Protein AF-A0A7H9DJV7-F1 (afdb_monomer)

Nearest PDB structures (foldseek):
  3leo-assembly1_A  TM=2.953E-01  e=8.464E+00  Homo sapiens
  4jrz-assembly1_A  TM=2.565E-01  e=9.387E+00  Homo sapiens

Sequence (180 aa):
MSENYTYQTHNNNDIEAPRQTEQSSIHHKPSKPFKRTAEKVLTWIGIVLHAIWMAIIVGFGSMMPKLLQENEEIRQTIIEQGQDPDQLATQSANIGGTFGTMVIPLILALVAVFLLRKRILSGVLLLLASLTGLFLSGSFIAAVLWLIAAIMLFVRKPKNLDQQYMVNQGINDGWNDTIK

Secondary structure (DSSP, 8-state):
----PPP-------S--------------------THHHHHHHHHHHHHHHHHHHHHHHHHHHHHHHHHH-HHHHHHHHHTT--HHHHHHHHHTHHHHHHHHHHHHHHHHHHHHGGGSHHHHHHHHHHHHHHHHHTT--HHHHHHHHHHHHHHHHS----THHHHTTTTSSSSSSSS---

Structure (mmCIF, N/CA/C/O backbone):
data_AF-A0A7H9DJV7-F1
#
_entry.id   AF-A0A7H9DJV7-F1
#
loop_
_atom_site.group_PDB
_atom_site.id
_atom_site.type_symbol
_atom_site.label_atom_id
_atom_site.label_alt_id
_atom_site.label_comp_id
_atom_site.label_asym_id
_atom_site.label_entity_id
_atom_site.label_seq_id
_atom_site.pdbx_PDB_ins_code
_atom_site.Cartn_x
_atom_site.Cartn_y
_atom_site.Cartn_z
_atom_site.occupancy
_atom_site.B_iso_or_equiv
_atom_site.auth_seq_id
_atom_site.auth_comp_id
_atom_site.auth_asym_id
_atom_site.auth_atom_id
_atom_site.pdbx_PDB_model_num
ATOM 1 N N . MET A 1 1 ? 54.637 -22.696 -71.855 1.00 36.72 1 MET A N 1
ATOM 2 C CA . MET A 1 1 ? 55.076 -23.717 -70.882 1.00 36.72 1 MET A CA 1
ATOM 3 C C . MET A 1 1 ? 55.891 -22.988 -69.829 1.00 36.72 1 MET A C 1
ATOM 5 O O . MET A 1 1 ? 56.849 -22.324 -70.193 1.00 36.72 1 MET A O 1
ATOM 9 N N . SER A 1 2 ? 55.414 -22.974 -68.586 1.00 34.97 2 SER A N 1
ATOM 10 C CA . SER A 1 2 ? 56.017 -22.277 -67.445 1.00 34.97 2 SER A CA 1
ATOM 11 C C . SER A 1 2 ? 56.837 -23.264 -66.619 1.00 34.97 2 SER A C 1
ATOM 13 O O . SER A 1 2 ? 56.267 -24.247 -66.147 1.00 34.97 2 SER A O 1
ATOM 15 N N . GLU A 1 3 ? 58.123 -22.994 -66.401 1.00 35.53 3 GLU A N 1
ATOM 16 C CA . GLU A 1 3 ? 58.945 -23.769 -65.467 1.00 35.53 3 GLU A CA 1
ATOM 17 C C . GLU A 1 3 ? 59.437 -22.902 -64.302 1.00 35.53 3 GLU A C 1
ATOM 19 O O . GLU A 1 3 ? 60.157 -21.926 -64.483 1.00 35.53 3 GLU A O 1
ATOM 24 N N . ASN A 1 4 ? 58.954 -23.295 -63.119 1.00 27.67 4 ASN A N 1
ATOM 25 C CA . ASN A 1 4 ? 59.609 -23.382 -61.813 1.00 27.67 4 ASN A CA 1
ATOM 26 C C . ASN A 1 4 ? 60.604 -22.296 -61.373 1.00 27.67 4 ASN A C 1
ATOM 28 O O . ASN A 1 4 ? 61.748 -22.248 -61.814 1.00 27.67 4 ASN A O 1
ATOM 32 N N . TYR A 1 5 ? 60.213 -21.574 -60.317 1.00 36.94 5 TYR A N 1
ATOM 33 C CA . TYR A 1 5 ? 61.149 -20.952 -59.384 1.00 36.94 5 TYR A CA 1
ATOM 34 C C . TYR A 1 5 ? 61.286 -21.813 -58.125 1.00 36.94 5 TYR A C 1
ATOM 36 O O . TYR A 1 5 ? 60.308 -22.114 -57.441 1.00 36.94 5 TYR A O 1
ATOM 44 N N . THR A 1 6 ? 62.526 -22.199 -57.844 1.00 31.47 6 THR A N 1
ATOM 45 C CA . THR A 1 6 ? 62.976 -22.956 -56.673 1.00 31.47 6 THR A CA 1
ATOM 46 C C . THR A 1 6 ? 63.235 -22.005 -55.499 1.00 31.47 6 THR A C 1
ATOM 48 O O . THR A 1 6 ? 63.799 -20.927 -55.677 1.00 31.47 6 THR A O 1
ATOM 51 N N . TYR A 1 7 ? 62.846 -22.409 -54.291 1.00 35.81 7 TYR A N 1
ATOM 52 C CA . TYR A 1 7 ? 63.061 -21.670 -53.045 1.00 35.81 7 TYR A CA 1
ATOM 53 C C . TYR A 1 7 ? 64.542 -21.656 -52.627 1.00 35.81 7 TYR A C 1
ATOM 55 O O . TYR A 1 7 ? 65.212 -22.686 -52.697 1.00 35.81 7 TYR A O 1
ATOM 63 N N . GLN A 1 8 ? 65.023 -20.529 -52.090 1.00 32.38 8 GLN A N 1
ATOM 64 C CA . GLN A 1 8 ? 66.216 -20.489 -51.238 1.00 32.38 8 GLN A CA 1
ATOM 65 C C . GLN A 1 8 ? 65.866 -19.887 -49.875 1.00 32.38 8 GLN A C 1
ATOM 67 O O . GLN A 1 8 ? 65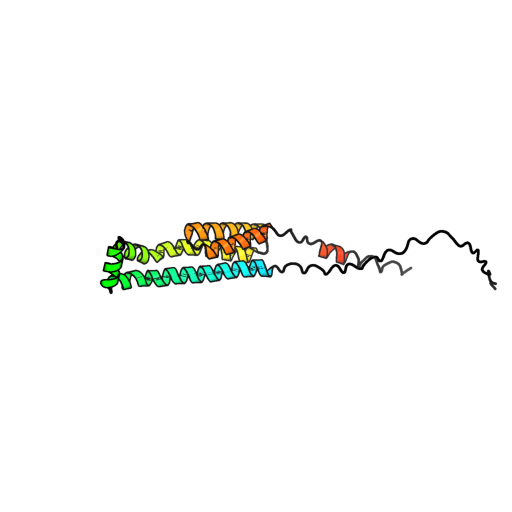.438 -18.742 -49.755 1.00 32.38 8 GLN A O 1
ATOM 72 N N . THR A 1 9 ? 66.037 -20.711 -48.848 1.00 37.00 9 THR A N 1
ATOM 73 C CA . THR A 1 9 ? 65.906 -20.399 -47.427 1.00 37.00 9 THR A CA 1
ATOM 74 C C . THR A 1 9 ? 67.160 -19.682 -46.932 1.00 37.00 9 THR A C 1
ATOM 76 O O . THR A 1 9 ? 68.256 -20.230 -47.058 1.00 37.00 9 THR A O 1
ATOM 79 N N . HIS A 1 10 ? 67.011 -18.512 -46.308 1.00 35.16 10 HIS A N 1
ATOM 80 C CA . HIS A 1 10 ? 68.057 -17.934 -45.463 1.00 35.16 10 HIS A CA 1
ATOM 81 C C . HIS A 1 10 ? 67.607 -18.022 -44.003 1.00 35.16 10 HIS A C 1
ATOM 83 O O . HIS A 1 10 ? 66.638 -17.388 -43.592 1.00 35.16 10 HIS A O 1
ATOM 89 N N . ASN A 1 11 ? 68.282 -18.904 -43.270 1.00 37.22 11 ASN A N 1
ATOM 90 C CA . ASN A 1 11 ? 68.111 -19.185 -41.853 1.00 37.22 11 ASN A CA 1
ATOM 91 C C . ASN A 1 11 ? 69.071 -18.287 -41.065 1.00 37.22 11 ASN A C 1
ATOM 93 O O . ASN A 1 11 ? 70.277 -18.431 -41.234 1.00 37.22 11 ASN A O 1
ATOM 97 N N . ASN A 1 12 ? 68.536 -17.410 -40.216 1.00 36.12 12 ASN A N 1
ATOM 98 C CA . ASN A 1 12 ? 69.266 -16.777 -39.120 1.00 36.12 12 ASN A CA 1
ATOM 99 C C . ASN A 1 12 ? 68.361 -16.803 -37.878 1.00 36.12 12 ASN A C 1
ATOM 101 O O . ASN A 1 12 ? 67.523 -15.925 -37.682 1.00 36.12 12 ASN A O 1
ATOM 105 N N . ASN A 1 13 ? 68.535 -17.843 -37.065 1.00 42.41 13 ASN A N 1
ATOM 106 C CA . ASN A 1 13 ? 68.315 -17.789 -35.619 1.00 42.41 13 ASN A CA 1
ATOM 107 C C . ASN A 1 13 ? 69.408 -16.836 -35.058 1.00 42.41 13 ASN A C 1
ATOM 109 O O . ASN A 1 13 ? 70.514 -16.835 -35.588 1.00 42.41 13 ASN A O 1
ATOM 113 N N . ASP A 1 14 ? 69.233 -15.924 -34.106 1.00 47.16 14 ASP A N 1
ATOM 114 C CA . ASP A 1 14 ? 68.466 -15.934 -32.868 1.00 47.16 14 ASP A CA 1
ATOM 115 C C . ASP A 1 14 ? 68.278 -14.479 -32.394 1.00 47.16 14 ASP A C 1
ATOM 117 O O . ASP A 1 14 ? 69.282 -13.809 -32.174 1.00 47.16 14 ASP A O 1
ATOM 121 N N . ILE A 1 15 ? 67.044 -14.003 -32.167 1.00 43.34 15 ILE A N 1
ATOM 122 C CA . ILE A 1 15 ? 66.721 -13.029 -31.101 1.00 43.34 15 ILE A CA 1
ATOM 123 C C . ILE A 1 15 ? 65.293 -13.336 -30.621 1.00 43.34 15 ILE A C 1
ATOM 125 O O . ILE A 1 15 ? 64.313 -13.033 -31.293 1.00 43.34 15 ILE A O 1
ATOM 129 N N . GLU A 1 16 ? 65.230 -14.019 -29.478 1.00 44.56 16 GLU A N 1
ATOM 130 C CA . GLU A 1 16 ? 64.156 -14.070 -28.476 1.00 44.56 16 GLU A CA 1
ATOM 131 C C . GLU A 1 16 ? 62.717 -13.791 -28.945 1.00 44.56 16 GLU A C 1
ATOM 133 O O . GLU A 1 16 ? 62.268 -12.655 -29.085 1.00 44.56 16 GLU A O 1
ATOM 138 N N . ALA A 1 17 ? 61.935 -14.867 -29.051 1.00 45.50 17 ALA A N 1
ATOM 139 C CA . ALA A 1 17 ? 60.484 -14.788 -29.065 1.00 45.50 17 ALA A CA 1
ATOM 140 C C . ALA A 1 17 ? 59.975 -14.101 -27.780 1.00 45.50 17 ALA A C 1
ATOM 142 O O . ALA A 1 17 ? 60.181 -14.646 -26.688 1.00 45.50 17 ALA A O 1
ATOM 143 N N . PRO A 1 18 ? 59.223 -12.984 -27.848 1.00 44.81 18 PRO A N 1
ATOM 144 C CA . PRO A 1 18 ? 58.326 -12.668 -26.758 1.00 44.81 18 PRO A CA 1
ATOM 145 C C . PRO A 1 18 ? 57.266 -13.768 -26.743 1.00 44.81 18 PRO A C 1
ATOM 147 O O . PRO A 1 18 ? 56.482 -13.923 -27.684 1.00 44.81 18 PRO A O 1
ATOM 150 N N . ARG A 1 19 ? 57.305 -14.580 -25.678 1.00 42.88 19 ARG A N 1
ATOM 151 C CA . ARG A 1 19 ? 56.272 -15.556 -25.333 1.00 42.88 19 ARG A CA 1
ATOM 152 C C . ARG A 1 19 ? 54.919 -14.927 -25.616 1.00 42.88 19 ARG A C 1
ATOM 154 O O . ARG A 1 19 ? 54.628 -13.849 -25.101 1.00 42.88 19 ARG A O 1
ATOM 161 N N . GLN A 1 20 ? 54.113 -15.621 -26.412 1.00 42.03 20 GLN A N 1
ATOM 162 C CA . GLN A 1 20 ? 52.684 -15.383 -26.477 1.00 42.03 20 GLN A CA 1
ATOM 163 C C . GLN A 1 20 ? 52.182 -15.458 -25.036 1.00 42.03 20 GLN A C 1
ATOM 165 O O . GLN A 1 20 ? 52.048 -16.542 -24.471 1.00 42.03 20 GLN A O 1
ATOM 170 N N . THR A 1 21 ? 51.998 -14.305 -24.399 1.00 42.84 21 THR A N 1
ATOM 171 C CA . THR A 1 21 ? 51.230 -14.189 -23.172 1.00 42.84 21 THR A CA 1
ATOM 172 C C . THR A 1 21 ? 49.808 -14.509 -23.569 1.00 42.84 21 THR A C 1
ATOM 174 O O . THR A 1 21 ? 49.052 -13.640 -23.987 1.00 42.84 21 THR A O 1
ATOM 177 N N . GLU A 1 22 ? 49.529 -15.812 -23.569 1.00 46.62 22 GLU A N 1
ATOM 178 C CA . GLU A 1 22 ? 48.305 -16.449 -23.118 1.00 46.62 22 GLU A CA 1
ATOM 179 C C . GLU A 1 22 ? 47.201 -15.418 -22.901 1.00 46.62 22 GLU A C 1
ATOM 181 O O . GLU A 1 22 ? 46.951 -14.940 -21.792 1.00 46.62 22 GLU A O 1
ATOM 186 N N . GLN A 1 23 ? 46.593 -14.999 -24.012 1.00 41.94 23 GLN A N 1
ATOM 187 C CA . GLN A 1 23 ? 45.436 -14.133 -23.990 1.00 41.94 23 GLN A CA 1
ATOM 188 C C . GLN A 1 23 ? 44.309 -15.017 -23.480 1.00 41.94 23 GLN A C 1
ATOM 190 O O . GLN A 1 23 ? 43.587 -15.643 -24.255 1.00 41.94 23 GLN A O 1
ATOM 195 N N . SER A 1 24 ? 44.244 -15.143 -22.151 1.00 44.72 24 SER A N 1
ATOM 196 C CA . SER A 1 24 ? 43.192 -15.841 -21.441 1.00 44.72 24 SER A CA 1
ATOM 197 C C . SER A 1 24 ? 41.895 -15.328 -22.030 1.00 44.72 24 SER A C 1
ATOM 199 O O . SER A 1 24 ? 41.590 -14.133 -21.942 1.00 44.72 24 SER A O 1
ATOM 201 N N . SER A 1 25 ? 41.184 -16.214 -22.710 1.00 47.75 25 SER A N 1
ATOM 202 C CA . SER A 1 25 ? 39.861 -15.967 -23.231 1.00 47.75 25 SER A CA 1
ATOM 203 C C . SER A 1 25 ? 38.976 -15.699 -22.024 1.00 47.75 25 SER A C 1
ATOM 205 O O . SER A 1 25 ? 38.375 -16.601 -21.444 1.00 47.75 25 SER A O 1
ATOM 207 N N . ILE A 1 26 ? 38.923 -14.436 -21.593 1.00 49.38 26 ILE A N 1
ATOM 208 C CA . ILE A 1 26 ? 37.911 -13.990 -20.654 1.00 49.38 26 ILE A CA 1
ATOM 209 C C . ILE A 1 26 ? 36.621 -14.096 -21.443 1.00 49.38 26 ILE A C 1
ATOM 211 O O . ILE A 1 26 ? 36.231 -13.205 -22.194 1.00 49.38 26 ILE A O 1
ATOM 215 N N . HIS A 1 27 ? 36.006 -15.267 -21.316 1.00 46.91 27 HIS A N 1
ATOM 216 C CA . HIS A 1 27 ? 34.647 -15.544 -21.694 1.00 46.91 27 HIS A CA 1
ATOM 217 C C . HIS A 1 27 ? 33.800 -14.489 -20.987 1.00 46.91 27 HIS A C 1
ATOM 219 O O . HIS A 1 27 ? 33.414 -14.645 -19.826 1.00 46.91 27 HIS A O 1
ATOM 225 N N . HIS A 1 28 ? 33.557 -13.370 -21.669 1.00 53.12 28 HIS A N 1
ATOM 226 C CA . HIS A 1 28 ? 32.560 -12.402 -21.270 1.00 53.12 28 HIS A CA 1
ATOM 227 C C . HIS A 1 28 ? 31.229 -13.132 -21.353 1.00 53.12 28 HIS A C 1
ATOM 229 O O . HIS A 1 28 ? 30.564 -13.149 -22.385 1.00 53.12 28 HIS A O 1
ATOM 235 N N . LYS A 1 29 ? 30.850 -13.772 -20.244 1.00 50.44 29 LYS A N 1
ATOM 236 C CA . LYS A 1 29 ? 29.494 -14.244 -20.036 1.00 50.44 29 LYS A CA 1
ATOM 237 C C . LYS A 1 29 ? 28.628 -13.007 -20.263 1.00 50.44 29 LYS A C 1
ATOM 239 O O . LYS A 1 29 ? 28.789 -12.050 -19.499 1.00 50.44 29 LYS A O 1
ATOM 244 N N . PRO A 1 30 ? 27.777 -12.954 -21.305 1.00 48.41 30 PRO A N 1
ATOM 245 C CA . PRO A 1 30 ? 26.920 -11.801 -21.504 1.00 48.41 30 PRO A CA 1
ATOM 246 C C . PRO A 1 30 ? 26.129 -11.647 -20.212 1.00 48.41 30 PRO A C 1
ATOM 248 O O . PRO A 1 30 ? 25.397 -12.560 -19.812 1.00 48.41 30 PRO A O 1
ATOM 251 N N . SER A 1 31 ? 26.362 -10.547 -19.492 1.00 60.00 31 SER A N 1
ATOM 252 C CA . SER A 1 31 ? 25.646 -10.277 -18.257 1.00 60.00 31 SER A CA 1
ATOM 253 C C . SER A 1 31 ? 24.177 -10.237 -18.643 1.00 60.00 31 SER A C 1
ATOM 255 O O . SER A 1 31 ? 23.727 -9.405 -19.434 1.00 60.00 31 SER A O 1
ATOM 257 N N . LYS A 1 32 ? 23.450 -11.261 -18.187 1.00 52.44 32 LYS A N 1
ATOM 258 C CA . LYS A 1 32 ? 22.052 -11.487 -18.536 1.00 52.44 32 LYS A CA 1
ATOM 259 C C . LYS A 1 32 ? 21.338 -10.168 -18.252 1.00 52.44 32 LYS A C 1
ATOM 261 O O . LYS A 1 32 ? 21.344 -9.750 -17.093 1.00 52.44 32 LYS A O 1
ATOM 266 N N . PRO A 1 33 ? 20.788 -9.467 -19.262 1.00 53.94 33 PRO A N 1
ATOM 267 C CA . PRO A 1 33 ? 20.225 -8.151 -19.029 1.00 53.94 33 PRO A CA 1
ATOM 268 C C . PRO A 1 33 ? 19.143 -8.328 -17.976 1.00 53.94 33 PRO A C 1
ATOM 270 O O . PRO A 1 33 ? 18.219 -9.116 -18.199 1.00 53.94 33 PRO A O 1
ATOM 273 N N . PHE A 1 34 ? 19.296 -7.662 -16.827 1.00 56.12 34 PHE A N 1
ATOM 274 C CA . PHE A 1 34 ? 18.337 -7.754 -15.734 1.00 56.12 34 PHE A CA 1
ATOM 275 C C . PHE A 1 34 ? 16.940 -7.591 -16.330 1.00 56.12 34 PHE A C 1
ATOM 277 O O . PHE A 1 34 ? 16.611 -6.561 -16.931 1.00 56.12 34 PHE A O 1
ATOM 284 N N . LYS A 1 35 ? 16.153 -8.669 -16.266 1.00 57.22 35 LYS A N 1
ATOM 285 C CA . LYS A 1 35 ? 14.834 -8.699 -16.883 1.00 57.22 35 LYS A CA 1
ATOM 286 C C . LYS A 1 35 ? 14.021 -7.561 -16.262 1.00 57.22 35 LYS A C 1
ATOM 288 O O . LYS A 1 35 ? 14.029 -7.360 -15.047 1.00 57.22 35 LYS A O 1
ATOM 293 N N . ARG A 1 36 ? 13.258 -6.848 -17.093 1.00 62.44 36 ARG A N 1
ATOM 294 C CA . ARG A 1 36 ? 12.242 -5.861 -16.663 1.00 62.44 36 ARG A CA 1
ATOM 295 C C . ARG A 1 36 ? 11.115 -6.475 -15.814 1.00 62.44 36 ARG A C 1
ATOM 297 O O . ARG A 1 36 ? 10.152 -5.807 -15.466 1.00 62.44 36 ARG A O 1
ATOM 304 N N . THR A 1 37 ? 11.226 -7.765 -15.511 1.00 66.75 37 THR A N 1
ATOM 305 C CA . THR A 1 37 ? 10.355 -8.519 -14.622 1.00 66.75 37 THR A CA 1
ATOM 306 C C . THR A 1 37 ? 10.457 -8.023 -13.186 1.00 66.75 37 THR A C 1
ATOM 308 O O . THR A 1 37 ? 9.420 -7.912 -12.559 1.00 66.75 37 THR A O 1
ATOM 311 N N . ALA A 1 38 ? 11.645 -7.658 -12.686 1.00 70.88 38 ALA A N 1
ATOM 312 C CA . ALA A 1 38 ? 11.792 -7.225 -11.292 1.00 70.88 38 ALA A CA 1
ATOM 313 C C . ALA A 1 38 ? 10.969 -5.961 -10.975 1.00 70.88 38 ALA A C 1
ATOM 315 O O . ALA A 1 38 ? 10.231 -5.957 -10.002 1.00 70.88 38 ALA A O 1
ATOM 316 N N . GLU A 1 39 ? 11.011 -4.944 -11.844 1.00 75.88 39 GLU A N 1
ATOM 317 C CA . GLU A 1 39 ? 10.196 -3.720 -11.712 1.00 75.88 39 GLU A CA 1
ATOM 318 C C . GLU A 1 39 ? 8.700 -4.041 -11.696 1.00 75.88 39 GLU A C 1
ATOM 320 O O . GLU A 1 39 ? 7.982 -3.642 -10.787 1.00 75.88 39 GLU A O 1
ATOM 325 N N . LYS A 1 40 ? 8.242 -4.820 -12.685 1.00 80.00 40 LYS A N 1
ATOM 326 C CA . LYS A 1 40 ? 6.836 -5.222 -12.793 1.00 80.00 40 LYS A CA 1
ATOM 327 C C . LYS A 1 40 ? 6.380 -6.000 -11.567 1.00 80.00 40 LYS A C 1
ATOM 329 O O . LYS A 1 40 ? 5.325 -5.703 -11.024 1.00 80.00 40 LYS A O 1
ATOM 334 N N . VAL A 1 41 ? 7.165 -6.990 -11.153 1.00 85.50 41 VAL A N 1
ATOM 335 C CA . VAL A 1 41 ? 6.857 -7.850 -10.009 1.00 85.50 41 VAL A CA 1
ATOM 336 C C . VAL A 1 41 ? 6.819 -7.025 -8.728 1.00 85.50 41 VAL A C 1
ATOM 338 O O . VAL A 1 41 ? 5.872 -7.170 -7.971 1.00 85.50 41 VAL A O 1
ATOM 341 N N . LEU A 1 42 ? 7.765 -6.108 -8.517 1.00 86.81 42 LEU A N 1
ATOM 342 C CA . LEU A 1 42 ? 7.795 -5.267 -7.321 1.00 86.81 42 LEU A CA 1
ATOM 343 C C . LEU A 1 42 ? 6.575 -4.340 -7.237 1.00 86.81 42 LEU A C 1
ATOM 345 O O . LEU A 1 42 ? 5.954 -4.232 -6.182 1.00 86.81 42 LEU A O 1
ATOM 349 N N . THR A 1 43 ? 6.180 -3.724 -8.356 1.00 87.31 43 THR A N 1
ATOM 350 C CA . THR A 1 43 ? 4.962 -2.907 -8.405 1.00 87.31 43 THR A CA 1
ATOM 351 C C . THR A 1 43 ? 3.706 -3.743 -8.167 1.00 87.31 43 THR A C 1
ATOM 353 O O . THR A 1 43 ? 2.859 -3.337 -7.373 1.00 87.31 43 THR A O 1
ATOM 356 N N . TRP A 1 44 ? 3.597 -4.916 -8.801 1.00 90.44 44 TRP A N 1
ATOM 357 C CA . TRP A 1 44 ? 2.474 -5.837 -8.598 1.00 90.44 44 TRP A CA 1
ATOM 358 C C . TRP A 1 44 ? 2.381 -6.329 -7.152 1.00 90.44 44 TRP A C 1
ATOM 360 O O . TRP A 1 44 ? 1.287 -6.342 -6.596 1.00 90.44 44 TRP A O 1
ATOM 370 N N . ILE A 1 45 ? 3.510 -6.668 -6.522 1.00 90.25 45 ILE A N 1
ATOM 371 C CA . ILE A 1 45 ? 3.561 -7.047 -5.105 1.00 90.25 45 ILE A CA 1
ATOM 372 C C . ILE A 1 45 ? 3.063 -5.892 -4.238 1.00 90.25 45 ILE A C 1
ATOM 374 O O . ILE A 1 45 ? 2.204 -6.111 -3.392 1.00 90.25 45 ILE A O 1
ATOM 378 N N . GLY A 1 46 ? 3.537 -4.663 -4.474 1.00 89.56 46 GLY A N 1
ATOM 379 C CA . GLY A 1 46 ? 3.070 -3.487 -3.735 1.00 89.56 46 GLY A CA 1
ATOM 380 C C . GLY A 1 46 ? 1.560 -3.262 -3.867 1.00 89.56 46 GLY A C 1
ATOM 381 O O . GLY A 1 46 ? 0.899 -3.004 -2.869 1.00 89.56 46 GLY A O 1
ATOM 382 N N . ILE A 1 47 ? 0.995 -3.439 -5.068 1.00 91.19 47 ILE A N 1
ATOM 383 C CA . ILE A 1 47 ? -0.453 -3.326 -5.320 1.00 91.19 47 ILE A CA 1
ATOM 384 C C . ILE A 1 47 ? -1.238 -4.376 -4.533 1.00 91.19 47 ILE A C 1
ATOM 386 O O . ILE A 1 47 ? -2.181 -4.028 -3.827 1.00 91.19 47 ILE A O 1
ATOM 390 N N . VAL A 1 48 ? -0.852 -5.651 -4.637 1.00 92.06 48 VAL A N 1
ATOM 391 C CA . VAL A 1 48 ? -1.536 -6.749 -3.935 1.00 92.06 48 VAL A CA 1
ATOM 392 C C . VAL A 1 48 ? -1.455 -6.548 -2.424 1.00 92.06 48 VAL A C 1
ATOM 394 O O . VAL A 1 48 ? -2.448 -6.698 -1.719 1.00 92.06 48 VAL A O 1
ATOM 397 N N . LEU A 1 49 ? -0.288 -6.153 -1.926 1.00 91.62 49 LEU A N 1
ATOM 398 C CA . LEU A 1 49 ? -0.059 -5.947 -0.504 1.00 91.62 49 LEU A CA 1
ATOM 399 C C . LEU A 1 49 ? -0.842 -4.747 0.041 1.00 91.62 49 LEU A C 1
ATOM 401 O O . LEU A 1 49 ? -1.417 -4.832 1.124 1.00 91.62 49 LEU A O 1
ATOM 405 N N . HIS A 1 50 ? -0.939 -3.664 -0.733 1.00 90.19 50 HIS A N 1
ATOM 406 C CA . HIS A 1 50 ? -1.784 -2.514 -0.406 1.00 90.19 50 HIS A CA 1
ATOM 407 C C . HIS A 1 50 ? -3.271 -2.873 -0.404 1.00 90.19 50 HIS A C 1
ATOM 409 O O . HIS A 1 50 ? -4.011 -2.434 0.472 1.00 90.19 50 HIS A O 1
ATOM 415 N N . ALA A 1 51 ? -3.711 -3.707 -1.348 1.00 91.25 51 ALA A N 1
ATOM 416 C CA . ALA A 1 51 ? -5.089 -4.184 -1.402 1.00 91.25 51 ALA A CA 1
ATOM 417 C C . ALA A 1 51 ? -5.444 -5.048 -0.180 1.00 91.25 51 ALA A C 1
ATOM 419 O O . AL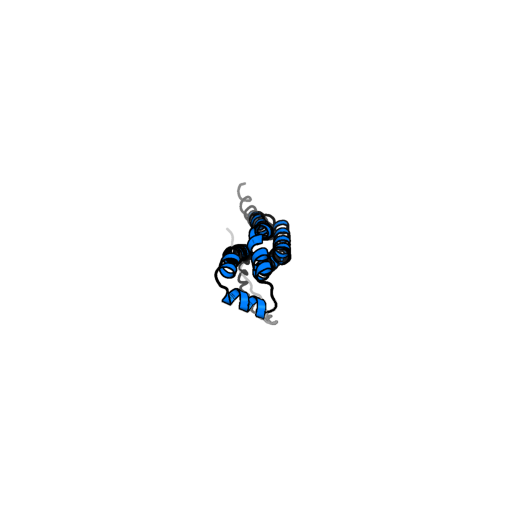A A 1 51 ? -6.514 -4.873 0.400 1.00 91.25 51 ALA A O 1
ATOM 420 N N . ILE A 1 52 ? -4.536 -5.929 0.257 1.00 92.06 52 ILE A N 1
ATOM 421 C CA . ILE A 1 52 ? -4.711 -6.713 1.490 1.00 92.06 52 ILE A CA 1
ATOM 422 C C . ILE A 1 52 ? -4.782 -5.785 2.706 1.00 92.06 52 ILE A C 1
ATOM 424 O O . ILE A 1 52 ? -5.684 -5.923 3.528 1.00 92.06 52 ILE A O 1
ATOM 428 N N . TRP A 1 53 ? -3.875 -4.810 2.804 1.00 88.25 53 TRP A N 1
ATOM 429 C CA . TRP A 1 53 ? -3.887 -3.817 3.880 1.00 88.25 53 TRP A CA 1
ATOM 430 C C . TRP A 1 53 ? -5.218 -3.055 3.950 1.00 88.25 53 TRP A C 1
ATOM 432 O O . TRP A 1 53 ? -5.823 -2.955 5.015 1.00 88.25 53 TRP A O 1
ATOM 442 N N . MET A 1 54 ? -5.719 -2.587 2.805 1.00 88.44 54 MET A N 1
ATOM 443 C CA . MET A 1 54 ? -7.020 -1.924 2.706 1.00 88.44 54 MET A CA 1
ATOM 444 C C . MET A 1 54 ? -8.160 -2.845 3.155 1.00 88.44 54 MET A C 1
ATOM 446 O O . MET A 1 54 ? -9.019 -2.417 3.923 1.00 88.44 54 MET A O 1
ATOM 450 N N . ALA A 1 55 ? -8.166 -4.104 2.709 1.00 89.50 55 ALA A N 1
ATOM 451 C CA . ALA A 1 55 ? -9.190 -5.070 3.093 1.00 89.50 55 ALA A CA 1
ATOM 452 C C . ALA A 1 55 ? -9.209 -5.313 4.611 1.00 89.50 55 ALA A C 1
ATOM 454 O O . ALA A 1 55 ? -10.286 -5.404 5.194 1.00 89.50 55 ALA A O 1
ATOM 455 N N . ILE A 1 56 ? -8.038 -5.353 5.256 1.00 88.88 56 ILE A N 1
ATOM 456 C CA . ILE A 1 56 ? -7.926 -5.480 6.715 1.00 88.88 56 ILE A CA 1
ATOM 457 C C . ILE A 1 56 ? -8.498 -4.247 7.410 1.00 88.88 56 ILE A C 1
ATOM 459 O O . ILE A 1 56 ? -9.319 -4.402 8.306 1.00 88.88 56 ILE A O 1
ATOM 463 N N . ILE A 1 57 ? -8.116 -3.034 6.995 1.00 87.31 57 ILE A N 1
ATOM 464 C CA . ILE A 1 57 ? -8.617 -1.797 7.614 1.00 87.31 57 ILE A CA 1
ATOM 465 C C . ILE A 1 57 ? -10.141 -1.715 7.490 1.00 87.31 57 ILE A C 1
ATOM 467 O O . ILE A 1 57 ? -10.826 -1.500 8.486 1.00 87.31 57 ILE A O 1
ATOM 471 N N . VAL A 1 58 ? -10.674 -1.937 6.285 1.00 87.31 58 VAL A N 1
ATOM 472 C CA . VAL A 1 58 ? -12.116 -1.869 6.015 1.00 87.31 58 VAL A CA 1
ATOM 473 C C . VAL A 1 58 ? -12.872 -2.973 6.752 1.00 87.31 58 VAL A C 1
ATOM 475 O O . VAL A 1 58 ? -13.896 -2.709 7.379 1.00 87.31 58 VAL A O 1
ATOM 478 N N . GLY A 1 59 ? -12.371 -4.209 6.710 1.00 87.56 59 GLY A N 1
ATOM 479 C CA . GLY A 1 59 ? -12.987 -5.344 7.392 1.00 87.56 59 GLY A CA 1
ATOM 480 C C . GLY A 1 59 ? -12.981 -5.170 8.908 1.00 87.56 59 GLY A C 1
ATOM 481 O O . GLY A 1 59 ? -14.029 -5.240 9.543 1.00 87.56 59 GLY A O 1
ATOM 482 N N . PHE A 1 60 ? -11.819 -4.869 9.487 1.00 85.94 60 PHE A N 1
ATOM 483 C CA . PHE A 1 60 ? -11.679 -4.708 10.929 1.00 85.94 60 PHE A CA 1
ATOM 484 C C . PHE A 1 60 ? -12.467 -3.508 11.446 1.00 85.94 60 PHE A C 1
ATOM 486 O O . PHE A 1 60 ? -13.258 -3.645 12.375 1.00 85.94 60 PHE A O 1
ATOM 493 N N . GLY A 1 61 ? -12.324 -2.331 10.838 1.00 85.94 61 GLY A N 1
ATOM 494 C CA . GLY A 1 61 ? -13.016 -1.161 11.364 1.00 85.94 61 GLY A CA 1
ATOM 495 C C . GLY A 1 61 ? -14.499 -1.074 10.991 1.00 85.94 61 GLY A C 1
ATOM 496 O O . GLY A 1 61 ? -15.215 -0.321 11.634 1.00 85.94 61 GLY A O 1
ATOM 497 N N . SER A 1 62 ? -15.014 -1.877 10.051 1.00 85.69 62 SER A N 1
ATOM 498 C CA . SER A 1 62 ? -16.474 -2.059 9.925 1.00 85.69 62 SER A CA 1
ATOM 499 C C . SER A 1 62 ? -17.054 -2.970 11.015 1.00 85.69 62 SER A C 1
ATOM 501 O O . SER A 1 62 ? -18.227 -2.844 11.366 1.00 85.69 62 SER A O 1
ATOM 503 N N . MET A 1 63 ? -16.236 -3.861 11.586 1.00 87.06 63 MET A N 1
ATOM 504 C CA . MET A 1 63 ? -16.616 -4.739 12.695 1.00 87.06 63 MET A CA 1
ATOM 505 C C . MET A 1 63 ? -16.410 -4.082 14.070 1.00 87.06 63 MET A C 1
ATOM 507 O O . MET A 1 63 ? -17.157 -4.377 15.001 1.00 87.06 63 MET A O 1
ATOM 511 N N . MET A 1 64 ? -15.445 -3.167 14.196 1.00 86.94 64 MET A N 1
ATOM 512 C CA . MET A 1 64 ? -15.073 -2.519 15.460 1.00 86.94 64 MET A CA 1
ATOM 513 C C . MET A 1 64 ? -16.239 -1.808 16.181 1.00 86.94 64 MET A C 1
ATOM 515 O O . MET A 1 64 ? -16.390 -2.035 17.379 1.00 86.94 64 MET A O 1
ATOM 519 N N . PRO A 1 65 ? -17.117 -1.025 15.515 1.00 86.94 65 PRO A N 1
ATOM 520 C CA . PRO A 1 65 ? -18.262 -0.400 16.179 1.00 86.94 65 PRO A CA 1
ATOM 521 C C . PRO A 1 65 ? -19.216 -1.430 16.787 1.00 86.94 65 PRO A C 1
ATOM 523 O O . PRO A 1 65 ? -19.688 -1.237 17.902 1.00 86.94 65 PRO A O 1
ATOM 526 N N . LYS A 1 66 ? -19.464 -2.544 16.083 1.00 88.69 66 LYS A N 1
ATOM 527 C CA . LYS A 1 66 ? -20.323 -3.630 16.579 1.00 88.69 66 LYS A CA 1
ATOM 528 C C . LYS A 1 66 ? -19.689 -4.333 17.773 1.00 88.69 66 LYS A C 1
ATOM 530 O O . LYS A 1 66 ? -20.349 -4.517 18.785 1.00 88.69 66 LYS A O 1
ATOM 535 N N . LEU A 1 67 ? -18.395 -4.646 17.687 1.00 88.56 67 LEU A N 1
ATOM 536 C CA . LEU A 1 67 ? -17.640 -5.240 18.793 1.00 88.56 67 LEU A CA 1
ATOM 537 C C . LEU A 1 67 ? -17.676 -4.365 20.048 1.00 88.56 67 LEU A C 1
ATOM 539 O O . LEU A 1 67 ? -17.895 -4.891 21.137 1.00 88.56 67 LEU A O 1
ATOM 543 N N . LEU A 1 68 ? -17.492 -3.051 19.893 1.00 88.50 68 LEU A N 1
ATOM 544 C CA . LEU A 1 68 ? -17.549 -2.094 20.996 1.00 88.50 68 LEU A CA 1
ATOM 545 C C . LEU A 1 68 ? -18.970 -1.907 21.536 1.00 88.50 68 LEU A C 1
ATOM 547 O O . LEU A 1 68 ? -19.116 -1.685 22.726 1.00 88.50 68 LEU A O 1
ATOM 551 N N . GLN A 1 69 ? -20.013 -1.994 20.710 1.00 86.94 69 GLN A N 1
ATOM 552 C CA . GLN A 1 69 ? -21.398 -1.883 21.183 1.00 86.94 69 GLN A CA 1
ATOM 553 C C . GLN A 1 69 ? -21.892 -3.147 21.896 1.00 86.94 69 GLN A C 1
ATOM 555 O O . GLN A 1 69 ? -22.645 -3.037 22.858 1.00 86.94 69 GLN A O 1
ATOM 560 N N . GLU A 1 70 ? -21.478 -4.329 21.441 1.00 89.31 70 GLU A N 1
ATOM 561 C CA . GLU A 1 70 ? -21.968 -5.611 21.961 1.00 89.31 70 GLU A CA 1
ATOM 562 C C . GLU A 1 70 ? -21.178 -6.118 23.179 1.00 89.31 70 GLU A C 1
ATOM 564 O O . GLU A 1 70 ? -21.715 -6.904 23.954 1.00 89.31 70 GLU A O 1
ATOM 569 N N . ASN A 1 71 ? -19.926 -5.680 23.381 1.00 90.19 71 ASN A N 1
ATOM 570 C CA . ASN A 1 71 ? -19.055 -6.216 24.436 1.00 90.19 71 ASN A CA 1
ATOM 571 C C . ASN A 1 71 ? -18.620 -5.139 25.439 1.00 90.19 71 ASN A C 1
ATOM 573 O O . ASN A 1 71 ? -17.650 -4.410 25.212 1.00 90.19 71 ASN A O 1
ATOM 577 N N . GLU A 1 72 ? -19.291 -5.083 26.592 1.00 88.06 72 GLU A N 1
ATOM 578 C CA . GLU A 1 72 ? -18.970 -4.137 27.674 1.00 88.06 72 GLU A CA 1
ATOM 579 C C . GLU A 1 72 ? -17.557 -4.332 28.245 1.00 88.06 72 GLU A C 1
ATOM 581 O O . GLU A 1 72 ? -16.899 -3.346 28.572 1.00 88.06 72 GLU A O 1
ATOM 586 N N . GLU A 1 73 ? -17.045 -5.565 28.284 1.00 91.19 73 GLU A N 1
ATOM 587 C CA . GLU A 1 73 ? -15.677 -5.862 28.739 1.00 91.19 73 GLU A CA 1
ATOM 588 C C . GLU A 1 73 ? -14.617 -5.192 27.850 1.00 91.19 73 GLU A C 1
ATOM 590 O O . GLU A 1 73 ? -13.646 -4.611 28.342 1.00 91.19 73 GLU A O 1
ATOM 595 N N . ILE A 1 74 ? -14.825 -5.202 26.526 1.00 89.12 74 ILE A N 1
ATOM 596 C CA . ILE A 1 74 ? -13.919 -4.540 25.576 1.00 89.12 74 ILE A CA 1
ATOM 597 C C . ILE A 1 74 ? -13.985 -3.026 25.783 1.00 89.12 74 ILE A C 1
ATOM 599 O O . ILE A 1 74 ? -12.944 -2.372 25.815 1.00 89.12 74 ILE A O 1
ATOM 603 N N . ARG A 1 75 ? -15.186 -2.462 25.980 1.00 91.44 75 ARG A N 1
ATOM 604 C CA . ARG A 1 75 ? -15.342 -1.027 26.275 1.00 91.44 75 ARG A CA 1
ATOM 605 C C . ARG A 1 75 ? -14.619 -0.631 27.557 1.00 91.44 75 ARG A C 1
ATOM 607 O O . ARG A 1 75 ? -13.903 0.364 27.542 1.00 91.44 75 ARG A O 1
ATOM 614 N N . GLN A 1 76 ? -14.779 -1.396 28.639 1.00 91.75 76 GLN A N 1
ATOM 615 C CA . GLN A 1 76 ? -14.082 -1.138 29.903 1.00 91.75 76 GLN A CA 1
ATOM 616 C C . GLN A 1 76 ? -12.566 -1.199 29.720 1.00 91.75 76 GLN A C 1
ATOM 618 O O . GLN A 1 76 ? -11.878 -0.274 30.132 1.00 91.75 76 GLN A O 1
ATOM 623 N N . THR A 1 77 ? -12.060 -2.197 28.992 1.00 90.81 77 THR A N 1
ATOM 624 C CA . THR A 1 77 ? -10.629 -2.303 28.665 1.00 90.81 77 THR A CA 1
ATOM 625 C C . THR A 1 77 ? -10.111 -1.067 27.914 1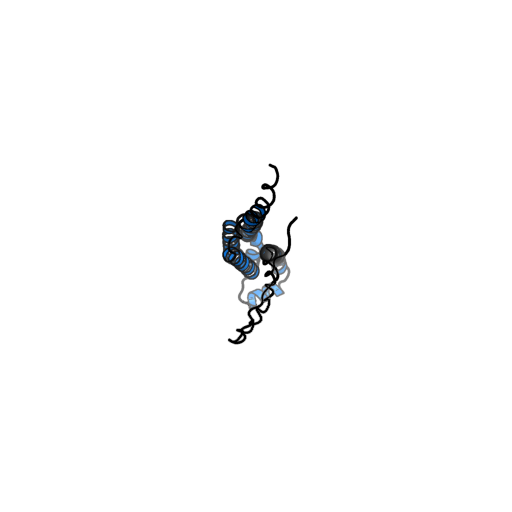.00 90.81 77 THR A C 1
ATOM 627 O O . THR A 1 77 ? -9.022 -0.573 28.199 1.00 90.81 77 THR A O 1
ATOM 630 N N . ILE A 1 78 ? -10.884 -0.535 26.962 1.00 91.00 78 ILE A N 1
ATOM 631 C CA . ILE A 1 78 ? -10.517 0.671 26.195 1.00 91.00 78 ILE A CA 1
ATOM 632 C C . ILE A 1 78 ? -10.469 1.903 27.115 1.00 91.00 78 ILE A C 1
ATOM 634 O O . ILE A 1 78 ? -9.534 2.702 27.031 1.00 91.00 78 ILE A O 1
ATOM 638 N N . ILE A 1 79 ? -11.442 2.027 28.024 1.00 92.50 79 ILE A N 1
ATOM 639 C CA . ILE A 1 79 ? -11.505 3.108 29.020 1.00 92.50 79 ILE A CA 1
ATOM 640 C C . ILE A 1 79 ? -10.324 3.018 29.994 1.00 92.50 79 ILE A C 1
ATOM 642 O O . ILE A 1 79 ? -9.691 4.032 30.282 1.00 92.50 79 ILE A O 1
ATOM 646 N N . GLU A 1 80 ? -9.981 1.818 30.464 1.00 93.12 80 GLU A N 1
ATOM 647 C CA . GLU A 1 80 ? -8.818 1.570 31.327 1.00 93.12 80 GLU A CA 1
ATOM 648 C C . GLU A 1 80 ? -7.492 1.916 30.638 1.00 93.12 80 GLU A C 1
ATOM 650 O O . GLU A 1 80 ? -6.559 2.393 31.284 1.00 93.12 80 GLU A O 1
ATOM 655 N N . GLN A 1 81 ? -7.417 1.753 29.315 1.00 91.25 81 GLN A N 1
ATOM 656 C CA . GLN A 1 81 ? -6.288 2.200 28.493 1.00 91.25 81 GLN A CA 1
ATOM 657 C C . GLN A 1 81 ? -6.266 3.724 28.262 1.00 91.25 81 GLN A C 1
ATOM 659 O O . GLN A 1 81 ? -5.377 4.232 27.577 1.00 91.25 81 GLN A O 1
ATOM 664 N N . GLY A 1 82 ? -7.217 4.467 28.836 1.00 90.06 82 GLY A N 1
ATOM 665 C CA . GLY A 1 82 ? -7.318 5.920 28.714 1.00 90.06 82 GLY A CA 1
ATOM 666 C C . GLY A 1 82 ? -7.870 6.388 27.368 1.00 90.06 82 GLY A C 1
ATOM 667 O O . GLY A 1 82 ? -7.680 7.548 27.003 1.00 90.06 82 GLY A O 1
ATOM 668 N N . GLN A 1 83 ? -8.528 5.504 26.615 1.00 89.69 83 GLN A N 1
ATOM 669 C CA . GLN A 1 83 ? -9.175 5.842 25.353 1.00 89.69 83 GLN A CA 1
ATOM 670 C C . GLN A 1 83 ? -10.697 5.895 25.503 1.00 89.69 83 GLN A C 1
ATOM 672 O O . GLN A 1 83 ? -11.297 5.182 26.301 1.00 89.69 83 GLN A O 1
ATOM 677 N N . ASP A 1 84 ? -11.335 6.740 24.698 1.00 91.06 84 ASP A N 1
ATOM 678 C CA . ASP A 1 84 ? -12.790 6.838 24.639 1.00 91.06 84 ASP A CA 1
ATOM 679 C C . ASP A 1 84 ? -13.334 5.834 23.596 1.00 91.06 84 ASP A C 1
ATOM 681 O O . ASP A 1 84 ? -13.048 5.981 22.397 1.00 91.06 84 ASP A O 1
ATOM 685 N N . PRO A 1 85 ? -14.095 4.802 24.012 1.00 88.25 85 PRO A N 1
ATOM 686 C CA . PRO A 1 85 ? -14.624 3.792 23.101 1.00 88.25 85 PRO A CA 1
ATOM 687 C C . PRO A 1 85 ? -15.596 4.380 22.074 1.00 88.25 85 PRO A C 1
ATOM 689 O O . PRO A 1 85 ? -15.657 3.881 20.949 1.00 88.25 85 PRO A O 1
ATOM 692 N N . ASP A 1 86 ? -16.304 5.463 22.400 1.00 88.25 86 ASP A N 1
ATOM 693 C CA . AS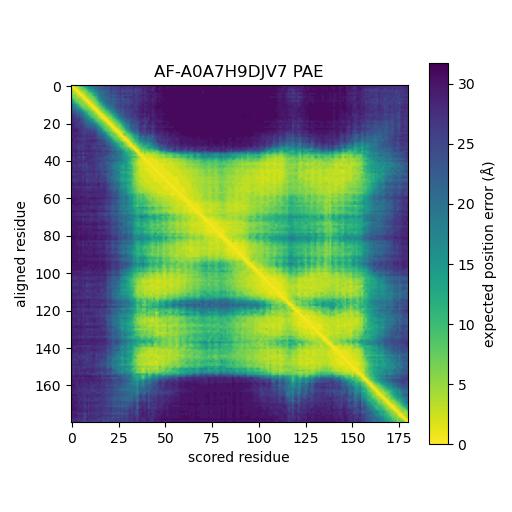P A 1 86 ? -17.276 6.076 21.494 1.00 88.25 86 ASP A CA 1
ATOM 694 C C . ASP A 1 86 ? -16.561 6.896 20.402 1.00 88.25 86 ASP A C 1
ATOM 696 O O . ASP A 1 86 ? -16.957 6.883 19.228 1.00 88.25 86 ASP A O 1
ATOM 700 N N . GLN A 1 87 ? -15.424 7.522 20.737 1.00 88.56 87 GLN A N 1
ATOM 701 C CA . GLN A 1 87 ? -14.529 8.119 19.737 1.00 88.56 87 GLN A CA 1
ATOM 702 C C . GLN A 1 87 ? -13.914 7.061 18.822 1.00 88.56 87 GLN A C 1
ATOM 704 O O . GLN A 1 87 ? -13.805 7.284 17.614 1.00 88.56 87 GLN A O 1
ATOM 709 N N . LEU A 1 88 ? -13.516 5.909 19.367 1.00 86.69 88 LEU A N 1
ATOM 710 C CA . 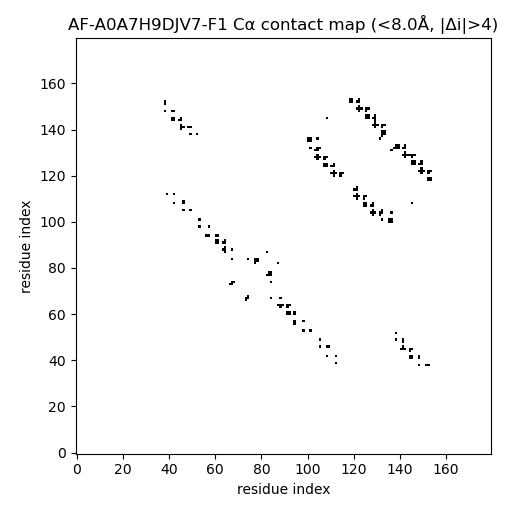LEU A 1 88 ? -12.952 4.807 18.585 1.00 86.69 88 LEU A CA 1
ATOM 711 C C . LEU A 1 88 ? -13.992 4.199 17.630 1.00 86.69 88 LEU A C 1
ATOM 713 O O . LEU A 1 88 ? -13.696 3.947 16.457 1.00 86.69 88 LEU A O 1
ATOM 717 N N . ALA A 1 89 ? -15.229 4.021 18.099 1.00 86.56 89 ALA A N 1
ATOM 718 C CA . ALA A 1 89 ? -16.356 3.572 17.285 1.00 86.56 89 ALA A CA 1
ATOM 719 C C . ALA A 1 89 ? -16.666 4.567 16.155 1.00 86.56 89 ALA A C 1
ATOM 721 O O . ALA A 1 89 ? -16.859 4.167 15.011 1.00 86.56 89 ALA A O 1
ATOM 722 N N . THR A 1 90 ? -16.634 5.870 16.438 1.00 86.12 90 THR A N 1
ATOM 723 C CA . THR A 1 90 ? -16.875 6.911 15.425 1.00 86.12 90 THR A CA 1
ATOM 724 C C . THR A 1 90 ? -15.754 6.972 14.381 1.00 86.12 90 THR A C 1
ATOM 726 O O . THR A 1 90 ? -16.017 7.059 13.182 1.00 86.12 90 THR A O 1
ATOM 729 N N . GLN A 1 91 ? -14.489 6.879 14.805 1.00 84.12 91 GLN A N 1
ATOM 730 C CA . GLN A 1 91 ? -13.338 6.852 13.894 1.00 84.12 91 GLN A CA 1
ATOM 731 C C . GLN A 1 91 ? -13.349 5.622 12.982 1.00 84.12 91 GLN A C 1
ATOM 733 O O . GLN A 1 91 ? -13.077 5.736 11.787 1.00 84.12 91 GLN A O 1
ATOM 738 N N . SER A 1 92 ? -13.703 4.459 13.529 1.00 83.50 92 SER A N 1
ATOM 739 C CA . SER A 1 92 ? -13.821 3.220 12.758 1.00 83.50 92 SER A CA 1
ATOM 740 C C . SER A 1 92 ? -15.052 3.216 11.839 1.00 83.50 92 SER A C 1
ATOM 742 O O . SER A 1 92 ? -14.952 2.782 10.694 1.00 83.50 92 SER A O 1
ATOM 744 N N . ALA A 1 93 ? -16.175 3.811 12.252 1.00 80.88 93 ALA A N 1
ATOM 745 C CA . ALA A 1 93 ? -17.351 3.997 11.396 1.00 80.88 93 ALA A CA 1
ATOM 746 C C . ALA A 1 93 ? -17.085 4.930 10.195 1.00 80.88 93 ALA A C 1
ATOM 748 O O . ALA A 1 93 ? -17.620 4.716 9.106 1.00 80.88 93 ALA A O 1
ATOM 749 N N . ASN A 1 94 ? -16.197 5.918 10.350 1.00 81.38 94 ASN A N 1
ATOM 750 C CA . ASN A 1 94 ? -15.802 6.848 9.285 1.00 81.38 94 ASN A CA 1
ATOM 751 C C . ASN A 1 94 ? -14.850 6.248 8.232 1.00 81.38 94 ASN A C 1
ATOM 753 O O . ASN A 1 94 ? -14.361 6.968 7.356 1.00 81.38 94 ASN A O 1
ATOM 757 N N . ILE A 1 95 ? -14.627 4.930 8.243 1.00 76.31 95 ILE A N 1
ATOM 758 C CA . ILE A 1 95 ? -13.811 4.227 7.244 1.00 76.31 95 ILE A CA 1
ATOM 759 C C . ILE A 1 95 ? -14.238 4.501 5.807 1.00 76.31 95 ILE A C 1
ATOM 761 O O . ILE A 1 95 ? -13.379 4.517 4.929 1.00 76.31 95 ILE A O 1
ATOM 765 N N . GLY A 1 96 ? -15.522 4.765 5.546 1.00 72.06 96 GLY A N 1
ATOM 766 C CA . GLY A 1 96 ? -15.982 5.145 4.208 1.00 72.06 96 GLY A CA 1
ATOM 767 C C . GLY A 1 96 ? -15.277 6.396 3.663 1.00 72.06 96 GLY A C 1
ATOM 768 O O . GLY A 1 96 ? -14.921 6.435 2.487 1.00 72.06 96 GLY A O 1
ATOM 769 N N . GLY A 1 97 ? -15.000 7.385 4.522 1.00 72.94 97 GLY A N 1
ATOM 770 C CA . GLY A 1 97 ? -14.244 8.587 4.156 1.00 72.94 97 GLY A CA 1
ATOM 771 C C . GLY A 1 97 ? -12.759 8.297 3.927 1.00 72.94 97 GLY A C 1
ATOM 772 O O . GLY A 1 97 ? -12.168 8.770 2.957 1.00 72.94 97 GLY A O 1
ATOM 773 N N . THR A 1 98 ? -12.173 7.444 4.767 1.00 73.38 98 THR A N 1
ATOM 774 C CA . THR A 1 98 ? -10.771 7.012 4.646 1.00 73.38 98 THR A CA 1
ATOM 775 C C . THR A 1 98 ? -10.553 6.090 3.441 1.00 73.38 98 THR A C 1
ATOM 777 O O . THR A 1 98 ? -9.477 6.070 2.851 1.00 73.38 98 THR A O 1
ATOM 780 N N . PHE A 1 99 ? -11.573 5.357 2.993 1.00 80.38 99 PHE A N 1
ATOM 781 C CA . PHE A 1 99 ? -11.473 4.483 1.826 1.00 80.38 99 PHE A CA 1
ATOM 782 C C . PHE A 1 99 ? -11.062 5.264 0.573 1.00 80.38 99 PHE A C 1
ATOM 784 O O . PHE A 1 99 ? -10.160 4.844 -0.153 1.00 80.38 99 PHE A O 1
ATOM 791 N N . GLY A 1 100 ? -11.652 6.445 0.363 1.00 80.31 100 GLY A N 1
ATOM 792 C CA . GLY A 1 100 ? -11.311 7.316 -0.761 1.00 80.31 100 GLY A CA 1
ATOM 793 C C . GLY A 1 100 ? -9.829 7.697 -0.787 1.00 80.31 100 GLY A C 1
ATOM 794 O O . GLY A 1 100 ? -9.197 7.626 -1.840 1.00 80.31 100 GLY A O 1
ATOM 795 N N . THR A 1 101 ? -9.241 8.023 0.367 1.00 82.12 101 THR A N 1
ATOM 796 C CA . THR A 1 101 ? -7.826 8.421 0.44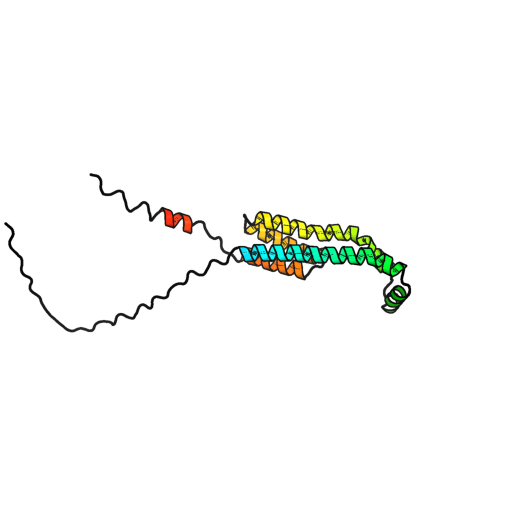9 1.00 82.12 101 THR A CA 1
ATOM 797 C C . THR A 1 101 ? -6.871 7.249 0.222 1.00 82.12 101 THR A C 1
ATOM 799 O O . THR A 1 101 ? -5.794 7.444 -0.342 1.00 82.12 101 THR A O 1
ATOM 802 N N . MET A 1 102 ? -7.277 6.024 0.573 1.00 84.81 102 MET A N 1
ATOM 803 C CA . MET A 1 102 ? -6.496 4.804 0.341 1.00 84.81 102 MET A CA 1
ATOM 804 C C . MET A 1 102 ? -6.531 4.318 -1.117 1.00 84.81 102 MET A C 1
ATOM 806 O O . MET A 1 102 ? -5.583 3.670 -1.572 1.00 84.81 102 MET A O 1
ATOM 810 N N . VAL A 1 103 ? -7.598 4.632 -1.864 1.00 87.50 103 VAL A N 1
ATOM 811 C CA . VAL A 1 103 ? -7.749 4.268 -3.287 1.00 87.50 103 VAL A CA 1
ATOM 812 C C . VAL A 1 103 ? -6.856 5.125 -4.193 1.00 87.50 103 VAL A C 1
ATOM 814 O O . VAL A 1 103 ? -6.341 4.626 -5.193 1.00 87.50 103 VAL A O 1
ATOM 817 N N . ILE A 1 104 ? -6.628 6.395 -3.848 1.00 89.12 104 ILE A N 1
ATOM 818 C CA . ILE A 1 104 ? -5.801 7.325 -4.639 1.00 89.12 104 ILE A CA 1
ATOM 819 C C . ILE A 1 104 ? -4.423 6.727 -4.995 1.00 89.12 104 ILE A C 1
ATOM 821 O O . ILE A 1 104 ? -4.142 6.579 -6.189 1.00 89.12 104 ILE A O 1
ATOM 825 N N . PRO A 1 105 ? -3.570 6.326 -4.029 1.00 87.75 105 PRO A N 1
ATOM 826 C CA . PRO A 1 105 ? -2.254 5.766 -4.342 1.00 87.75 105 PRO A CA 1
ATOM 827 C C . PRO A 1 105 ? -2.334 4.467 -5.155 1.00 87.75 105 PRO A C 1
ATOM 829 O O . PRO A 1 105 ? -1.481 4.219 -6.009 1.00 87.75 105 PRO A O 1
ATOM 832 N N . LEU A 1 106 ? -3.382 3.664 -4.946 1.00 89.62 106 LEU A N 1
ATOM 833 C CA . LEU A 1 106 ? -3.613 2.423 -5.683 1.00 89.62 106 LEU A CA 1
ATOM 834 C C . LEU A 1 106 ? -3.876 2.692 -7.171 1.00 89.62 106 LEU A C 1
ATOM 836 O O . LEU A 1 106 ? -3.300 2.026 -8.033 1.00 89.62 106 LEU A O 1
ATOM 840 N N . ILE A 1 107 ? -4.694 3.701 -7.484 1.00 90.25 107 ILE A N 1
ATOM 841 C CA . ILE A 1 107 ? -4.945 4.126 -8.865 1.00 90.25 107 ILE A CA 1
ATOM 842 C C . ILE A 1 107 ? -3.657 4.661 -9.495 1.00 90.25 107 ILE A C 1
ATOM 844 O O . ILE A 1 107 ? -3.333 4.282 -10.621 1.00 90.25 107 ILE A O 1
ATOM 848 N N . LEU A 1 108 ? -2.883 5.486 -8.781 1.00 89.44 108 LEU A N 1
ATOM 849 C CA . LEU A 1 108 ? -1.599 5.986 -9.287 1.00 89.44 108 LEU A CA 1
ATOM 850 C C . LEU A 1 108 ? -0.643 4.835 -9.629 1.00 89.44 108 LEU A C 1
ATOM 852 O O . LEU A 1 108 ? -0.032 4.841 -10.702 1.00 89.44 108 LEU A O 1
ATOM 856 N N . ALA A 1 109 ? -0.547 3.829 -8.755 1.00 86.75 109 ALA A N 1
ATOM 857 C CA . ALA A 1 109 ? 0.265 2.642 -8.991 1.00 86.75 109 ALA A CA 1
ATOM 858 C C . ALA A 1 109 ? -0.223 1.850 -10.215 1.00 86.75 109 ALA A C 1
ATOM 860 O O . ALA A 1 109 ? 0.592 1.448 -11.048 1.00 86.75 109 ALA A O 1
ATOM 861 N N . LEU A 1 110 ? -1.539 1.682 -10.383 1.00 89.12 110 LEU A N 1
ATOM 862 C CA . LEU A 1 110 ? -2.119 1.033 -11.562 1.00 89.12 110 LEU A CA 1
ATOM 863 C C . LEU A 1 110 ? -1.772 1.786 -12.851 1.00 89.12 110 LEU A C 1
ATOM 865 O O . LEU A 1 110 ? -1.271 1.180 -13.799 1.00 89.12 110 LEU A O 1
ATOM 869 N N . VAL A 1 111 ? -1.958 3.108 -12.884 1.00 86.81 111 VAL A N 1
ATOM 870 C CA . VAL A 1 111 ? -1.614 3.936 -14.053 1.00 86.81 111 VAL A CA 1
ATOM 871 C C . VAL A 1 111 ? -0.112 3.853 -14.357 1.00 86.81 111 VAL A C 1
ATOM 873 O O . VAL A 1 111 ? 0.281 3.764 -15.524 1.00 86.81 111 VAL A O 1
ATOM 876 N N . ALA A 1 112 ? 0.741 3.793 -13.330 1.00 84.75 112 ALA A N 1
ATOM 877 C CA . ALA A 1 112 ? 2.179 3.624 -13.510 1.00 84.75 112 ALA A CA 1
ATOM 878 C C . ALA A 1 112 ? 2.542 2.307 -14.221 1.00 84.75 112 ALA A C 1
ATOM 880 O O . ALA A 1 112 ? 3.427 2.308 -15.081 1.00 84.75 112 ALA A O 1
ATOM 881 N N . VAL A 1 113 ? 1.837 1.203 -13.929 1.00 82.00 113 VAL A N 1
ATOM 882 C CA . VAL A 1 113 ? 2.041 -0.101 -14.593 1.00 82.00 113 VAL A CA 1
ATOM 883 C C . VAL A 1 113 ? 1.745 -0.018 -16.093 1.00 82.00 113 VAL A C 1
ATOM 885 O O . VAL A 1 113 ? 2.521 -0.531 -16.905 1.00 82.00 113 VAL A O 1
ATOM 888 N N . PHE A 1 114 ? 0.671 0.668 -16.491 1.00 79.56 114 PHE A N 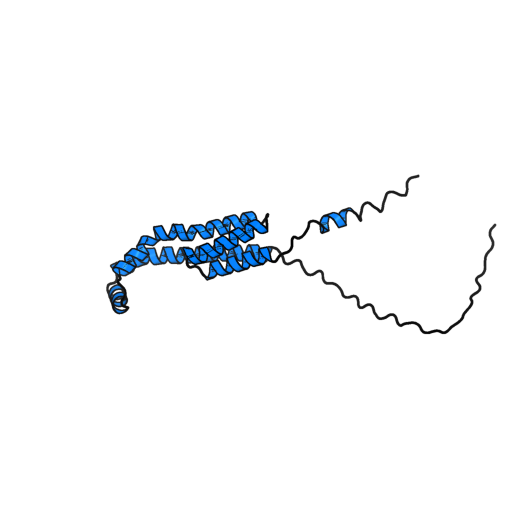1
ATOM 889 C CA . PHE A 1 114 ? 0.357 0.876 -17.911 1.00 79.56 114 PHE A CA 1
ATOM 890 C C . PHE A 1 114 ? 1.408 1.750 -18.611 1.00 79.56 114 PHE A C 1
ATOM 892 O O . PHE A 1 114 ? 1.740 1.529 -19.780 1.00 79.56 114 PHE A O 1
ATOM 899 N N . LEU A 1 115 ? 2.000 2.703 -17.888 1.00 76.12 115 LEU A N 1
ATOM 900 C CA . LEU A 1 115 ? 3.010 3.617 -18.417 1.00 76.12 115 LEU A CA 1
ATOM 901 C C . LEU A 1 115 ? 4.438 3.060 -18.424 1.00 76.12 115 LEU A C 1
ATOM 903 O O . LEU A 1 115 ? 5.345 3.774 -18.847 1.00 76.12 115 LEU A O 1
ATOM 907 N N . LEU A 1 116 ? 4.665 1.783 -18.095 1.00 68.12 116 LEU A N 1
ATOM 908 C CA . LEU A 1 116 ? 5.990 1.138 -18.179 1.00 68.12 116 LEU A CA 1
ATOM 909 C C . LEU A 1 116 ? 6.619 1.170 -19.590 1.00 68.12 116 LEU A C 1
ATOM 911 O O . LEU A 1 116 ? 7.807 0.879 -19.759 1.00 68.12 116 LEU A O 1
ATOM 915 N N . ARG A 1 117 ? 5.848 1.550 -20.622 1.00 62.88 117 ARG A N 1
ATOM 916 C CA . ARG A 1 117 ? 6.363 1.880 -21.963 1.00 62.88 117 ARG A CA 1
ATOM 917 C C . ARG A 1 117 ? 7.234 3.148 -21.954 1.00 62.88 117 ARG A C 1
ATOM 919 O O . ARG A 1 117 ? 8.231 3.198 -22.673 1.00 62.88 117 ARG A O 1
ATOM 926 N N . LYS A 1 118 ? 6.896 4.141 -21.123 1.00 66.50 118 LYS A N 1
ATOM 927 C CA . LYS A 1 118 ? 7.632 5.394 -20.895 1.00 66.50 118 LYS A CA 1
ATOM 928 C C . LYS A 1 118 ? 8.279 5.363 -19.507 1.00 66.50 118 LYS A C 1
ATOM 930 O O . LYS A 1 118 ? 7.621 5.597 -18.497 1.00 66.50 118 LYS A O 1
ATOM 935 N N . ARG A 1 119 ? 9.587 5.103 -19.471 1.00 67.19 119 ARG A N 1
ATOM 936 C CA . ARG A 1 119 ? 10.350 4.858 -18.231 1.00 67.19 119 ARG A CA 1
ATOM 937 C C . ARG A 1 119 ? 10.311 6.027 -17.243 1.00 67.19 119 ARG A C 1
ATOM 939 O O . ARG A 1 119 ? 10.169 5.809 -16.056 1.00 67.19 119 ARG A O 1
ATOM 946 N N . ILE A 1 120 ? 10.405 7.265 -17.726 1.00 71.38 120 ILE A N 1
ATOM 947 C CA . ILE A 1 120 ? 10.478 8.443 -16.846 1.00 71.38 120 ILE A CA 1
ATOM 948 C C . ILE A 1 120 ? 9.112 8.725 -16.205 1.00 71.38 120 ILE A C 1
ATOM 950 O O . ILE A 1 120 ? 9.027 8.908 -14.996 1.00 71.38 120 ILE A O 1
ATOM 954 N N . LEU A 1 121 ? 8.028 8.688 -16.993 1.00 74.88 121 LEU A N 1
ATOM 955 C CA . LEU A 1 121 ? 6.685 8.951 -16.466 1.00 74.88 121 LEU A CA 1
ATOM 956 C C . LEU A 1 121 ? 6.265 7.900 -15.434 1.00 74.88 121 LEU A C 1
ATOM 958 O O . LEU A 1 121 ? 5.775 8.263 -14.373 1.00 74.88 121 LEU A O 1
ATOM 962 N N . SER A 1 122 ? 6.470 6.610 -15.715 1.00 79.25 122 SER A N 1
ATOM 963 C CA . SER A 1 122 ? 6.076 5.554 -14.768 1.00 79.25 122 SER A CA 1
ATOM 964 C C . SER A 1 122 ? 6.844 5.632 -13.442 1.00 79.25 122 SER A C 1
ATOM 966 O O . SER A 1 122 ? 6.282 5.306 -12.401 1.00 79.25 122 SER A O 1
ATOM 968 N N . GLY A 1 123 ? 8.080 6.137 -13.454 1.00 78.69 123 GLY A N 1
ATOM 969 C CA . GLY A 1 123 ? 8.900 6.296 -12.251 1.00 78.69 123 GLY A CA 1
ATOM 970 C C . GLY A 1 123 ? 8.400 7.435 -11.375 1.00 78.69 123 GLY A C 1
ATOM 971 O O . GLY A 1 123 ? 8.248 7.262 -10.170 1.00 78.69 123 GLY A O 1
ATOM 972 N N . VAL A 1 124 ? 8.059 8.571 -11.990 1.00 83.62 124 VAL A N 1
ATOM 973 C CA . VAL A 1 124 ? 7.451 9.709 -11.285 1.00 83.62 124 VAL A CA 1
ATOM 974 C C . VAL A 1 124 ? 6.071 9.341 -10.736 1.00 83.62 124 VAL A C 1
ATOM 976 O O . VAL A 1 124 ? 5.774 9.664 -9.590 1.00 83.62 124 VAL A O 1
ATOM 979 N N . LEU A 1 125 ? 5.242 8.615 -11.497 1.00 86.75 125 LEU A N 1
ATOM 980 C CA . LEU A 1 125 ? 3.944 8.148 -10.997 1.00 86.75 125 LEU A CA 1
ATOM 981 C C . LEU A 1 125 ? 4.093 7.198 -9.801 1.00 86.75 125 LEU A C 1
ATOM 983 O O . LEU A 1 125 ? 3.339 7.329 -8.842 1.00 86.75 125 LEU A O 1
ATOM 987 N N . LEU A 1 126 ? 5.062 6.274 -9.825 1.00 87.50 126 LEU A N 1
ATOM 988 C CA . LEU A 1 126 ? 5.332 5.392 -8.682 1.00 87.50 126 LEU A CA 1
ATOM 989 C C . LEU A 1 126 ? 5.891 6.143 -7.476 1.00 87.50 126 LEU A C 1
ATOM 991 O O . LEU A 1 126 ? 5.570 5.792 -6.344 1.00 87.50 126 LEU A O 1
ATOM 995 N N . LEU A 1 127 ? 6.687 7.187 -7.703 1.00 88.69 127 LEU A N 1
ATOM 996 C CA . LEU A 1 127 ? 7.162 8.056 -6.632 1.00 88.69 127 LEU A CA 1
ATOM 997 C C . LEU A 1 127 ? 5.986 8.776 -5.960 1.00 88.69 127 LEU A C 1
ATOM 999 O O . LEU A 1 127 ? 5.886 8.774 -4.737 1.00 88.69 127 LEU A O 1
ATOM 1003 N N . LEU A 1 128 ? 5.057 9.323 -6.750 1.00 89.38 128 LEU A N 1
ATOM 1004 C CA . LEU A 1 128 ? 3.831 9.934 -6.233 1.00 89.38 128 LEU A CA 1
ATOM 1005 C C . LEU A 1 128 ? 2.929 8.906 -5.539 1.00 89.38 128 LEU A C 1
ATOM 1007 O O . LEU A 1 128 ? 2.376 9.210 -4.485 1.00 89.38 128 LEU A O 1
ATOM 1011 N N . ALA A 1 129 ? 2.810 7.688 -6.077 1.00 87.50 129 ALA A N 1
ATOM 1012 C CA . ALA A 1 129 ? 2.067 6.593 -5.451 1.00 87.50 129 ALA A CA 1
ATOM 1013 C C . ALA A 1 129 ? 2.673 6.192 -4.099 1.00 87.50 129 ALA A C 1
ATOM 1015 O O . ALA A 1 129 ? 1.944 5.969 -3.140 1.00 87.50 129 ALA A O 1
ATOM 1016 N N . SER A 1 130 ? 4.003 6.142 -3.998 1.00 88.19 130 SER A N 1
ATOM 1017 C CA . SER A 1 130 ? 4.712 5.885 -2.742 1.00 88.19 130 SER A CA 1
ATOM 1018 C C . SER A 1 130 ? 4.475 7.004 -1.727 1.00 88.19 130 SER A C 1
ATOM 1020 O O . SER A 1 130 ? 4.098 6.727 -0.590 1.00 88.19 130 SER A O 1
ATOM 1022 N N . LEU A 1 131 ? 4.613 8.265 -2.148 1.00 89.12 131 LEU A N 1
ATOM 1023 C CA . LEU A 1 131 ? 4.425 9.418 -1.270 1.00 89.12 131 LEU A CA 1
ATOM 1024 C C . LEU A 1 131 ? 2.983 9.480 -0.752 1.00 89.12 131 LEU A C 1
ATOM 1026 O O . LEU A 1 131 ? 2.744 9.543 0.449 1.00 89.12 131 LEU A O 1
ATOM 1030 N N . THR A 1 132 ? 2.007 9.373 -1.651 1.00 86.94 132 THR A N 1
ATOM 1031 C CA . THR A 1 132 ? 0.590 9.340 -1.270 1.00 86.94 132 THR A CA 1
ATOM 1032 C C . THR A 1 132 ? 0.237 8.085 -0.471 1.00 86.94 132 THR A C 1
ATOM 1034 O O . THR A 1 132 ? -0.515 8.176 0.490 1.00 86.94 132 THR A O 1
ATOM 1037 N N . GLY A 1 133 ? 0.825 6.926 -0.770 1.00 83.56 133 GLY A N 1
ATOM 1038 C CA . GLY A 1 133 ? 0.641 5.698 0.009 1.00 83.56 133 GLY A CA 1
ATOM 1039 C C . GLY A 1 133 ? 1.133 5.827 1.452 1.00 83.56 133 GLY A C 1
ATOM 1040 O O . GLY A 1 133 ? 0.489 5.315 2.369 1.00 83.56 133 GLY A O 1
ATOM 1041 N N . LEU A 1 134 ? 2.224 6.568 1.657 1.00 86.25 134 LEU A N 1
ATOM 1042 C CA . LEU A 1 134 ? 2.779 6.851 2.974 1.00 86.25 134 LEU A CA 1
ATOM 1043 C C . LEU A 1 134 ? 1.920 7.856 3.751 1.00 86.25 134 LEU A C 1
ATOM 1045 O O . LEU A 1 134 ? 1.502 7.565 4.867 1.00 86.25 134 LEU A O 1
ATOM 1049 N N . PHE A 1 135 ? 1.635 9.018 3.154 1.00 84.81 135 PHE A N 1
ATOM 1050 C CA . PHE A 1 135 ? 0.965 10.124 3.845 1.00 84.81 135 PHE A CA 1
ATOM 1051 C C . PHE A 1 135 ? -0.555 9.958 3.958 1.00 84.81 135 PHE A C 1
ATOM 1053 O O . PHE A 1 135 ? -1.123 10.340 4.974 1.00 84.81 135 PHE A O 1
ATOM 1060 N N . LEU A 1 136 ? -1.227 9.414 2.936 1.00 81.12 136 LEU A N 1
ATOM 1061 C CA . LEU A 1 136 ? -2.694 9.303 2.924 1.00 81.12 136 LEU A CA 1
ATOM 1062 C C . LEU A 1 136 ? -3.187 7.952 3.441 1.00 81.12 136 LEU A C 1
ATOM 1064 O O . LEU A 1 136 ? -4.275 7.882 4.005 1.00 81.12 136 LEU A O 1
ATOM 1068 N N . SER A 1 137 ? -2.429 6.878 3.208 1.00 76.50 137 SER A N 1
ATOM 1069 C CA . SER A 1 137 ? -2.916 5.512 3.432 1.00 76.50 137 SER A CA 1
ATOM 1070 C C . SER A 1 137 ? -2.231 4.779 4.589 1.00 76.50 137 SER A C 1
ATOM 1072 O O . SER A 1 137 ? -2.690 3.698 4.961 1.00 76.50 137 SER A O 1
ATOM 1074 N N . GLY A 1 138 ? -1.138 5.323 5.138 1.00 80.12 138 GLY A N 1
ATOM 1075 C CA . GLY A 1 138 ? -0.406 4.749 6.273 1.00 80.12 138 GLY A CA 1
ATOM 1076 C C . GLY A 1 138 ? 0.296 3.414 5.991 1.00 80.12 138 GLY A C 1
ATOM 1077 O O . GLY A 1 138 ? 0.795 2.775 6.915 1.00 80.12 138 GLY A O 1
ATOM 1078 N N . SER A 1 139 ? 0.351 2.964 4.731 1.00 82.94 139 SER A N 1
ATOM 1079 C CA . SER A 1 139 ? 0.961 1.679 4.372 1.00 82.94 139 SER A CA 1
ATOM 1080 C C . SER A 1 139 ? 2.448 1.853 4.076 1.00 82.94 139 SER A C 1
ATOM 1082 O O . SER A 1 139 ? 2.864 2.002 2.925 1.00 82.94 139 SER A O 1
ATOM 1084 N N . PHE A 1 140 ? 3.271 1.823 5.127 1.00 84.12 140 PHE A N 1
ATOM 1085 C CA . PHE A 1 140 ? 4.732 1.937 5.013 1.00 84.12 140 PHE A CA 1
ATOM 1086 C C . PHE A 1 140 ? 5.324 0.856 4.107 1.00 84.12 140 PHE A C 1
ATOM 1088 O O . PHE A 1 140 ? 6.180 1.131 3.269 1.00 84.12 140 PHE A O 1
ATOM 1095 N N . ILE A 1 141 ? 4.828 -0.373 4.241 1.00 85.62 141 ILE A N 1
ATOM 1096 C CA . ILE A 1 141 ? 5.300 -1.525 3.476 1.00 85.62 141 ILE A CA 1
ATOM 1097 C C . ILE A 1 141 ? 5.063 -1.320 1.969 1.00 85.62 141 ILE A C 1
ATOM 1099 O O . ILE A 1 141 ? 5.990 -1.477 1.171 1.00 85.62 141 ILE A O 1
ATOM 1103 N N . ALA A 1 142 ? 3.849 -0.925 1.570 1.00 85.69 142 ALA A N 1
ATOM 1104 C CA . ALA A 1 142 ? 3.525 -0.704 0.163 1.00 85.69 142 ALA A CA 1
ATOM 1105 C C . ALA A 1 142 ? 4.256 0.530 -0.386 1.00 85.69 142 ALA A C 1
ATOM 1107 O O . ALA A 1 142 ? 4.806 0.489 -1.490 1.00 85.69 142 ALA A O 1
ATOM 1108 N N . ALA A 1 143 ? 4.345 1.598 0.414 1.00 86.94 143 ALA A N 1
ATOM 1109 C CA . ALA A 1 143 ? 5.059 2.814 0.051 1.00 86.94 143 ALA A CA 1
ATOM 1110 C C . ALA A 1 143 ? 6.546 2.552 -0.224 1.00 86.94 143 ALA A C 1
ATOM 1112 O O . ALA A 1 143 ? 7.076 3.043 -1.223 1.00 86.94 143 ALA A O 1
ATOM 1113 N N . VAL A 1 144 ? 7.213 1.748 0.609 1.00 88.38 144 VAL A N 1
ATOM 1114 C CA . VAL A 1 144 ? 8.624 1.381 0.419 1.00 88.38 144 VAL A CA 1
ATOM 1115 C C . VAL A 1 144 ? 8.805 0.519 -0.832 1.00 88.38 144 VAL A C 1
ATOM 1117 O O . VAL A 1 144 ? 9.725 0.763 -1.612 1.00 88.38 144 VAL A O 1
ATOM 1120 N N . LEU A 1 145 ? 7.912 -0.442 -1.089 1.00 88.62 145 LEU A N 1
ATOM 1121 C CA . LEU A 1 145 ? 7.957 -1.262 -2.307 1.00 88.62 145 LEU A CA 1
ATOM 1122 C C . LEU A 1 145 ? 7.848 -0.410 -3.578 1.00 88.62 145 LEU A C 1
ATOM 1124 O O . LEU A 1 145 ? 8.637 -0.581 -4.513 1.00 88.62 145 LEU A O 1
ATOM 1128 N N . TRP A 1 146 ? 6.910 0.539 -3.613 1.00 89.62 146 TRP A N 1
ATOM 1129 C CA . TRP A 1 146 ? 6.759 1.455 -4.744 1.00 89.62 146 TRP A CA 1
ATOM 1130 C C . TRP A 1 146 ? 7.907 2.459 -4.857 1.00 89.62 146 TRP A C 1
ATOM 1132 O O . TRP A 1 146 ? 8.307 2.781 -5.975 1.00 89.62 146 TRP A O 1
ATOM 1142 N N . LEU A 1 147 ? 8.497 2.887 -3.738 1.00 89.44 147 LEU A N 1
ATOM 1143 C CA . LEU A 1 147 ? 9.689 3.737 -3.734 1.00 89.44 147 LEU A CA 1
ATOM 1144 C C . LEU A 1 147 ? 10.884 3.025 -4.375 1.00 89.44 147 LEU A C 1
ATOM 1146 O O . LEU A 1 147 ? 11.529 3.571 -5.269 1.00 89.44 147 LEU A O 1
ATOM 1150 N N . ILE A 1 148 ? 11.153 1.783 -3.964 1.00 87.81 148 ILE A N 1
ATOM 1151 C CA . ILE A 1 148 ? 12.234 0.972 -4.537 1.00 87.81 148 ILE A CA 1
ATOM 1152 C C . ILE A 1 148 ? 11.981 0.748 -6.034 1.00 87.81 148 ILE A C 1
ATOM 1154 O O . ILE A 1 148 ? 12.910 0.864 -6.837 1.00 87.81 148 ILE A O 1
ATOM 1158 N N . ALA A 1 149 ? 10.729 0.488 -6.432 1.00 86.19 149 ALA A N 1
ATOM 1159 C CA . ALA A 1 149 ? 10.351 0.344 -7.838 1.00 86.19 149 ALA A CA 1
ATOM 1160 C C . ALA A 1 149 ? 10.601 1.632 -8.639 1.00 86.19 149 ALA A C 1
ATOM 1162 O O . ALA A 1 149 ? 11.161 1.568 -9.736 1.00 86.19 149 ALA A O 1
ATOM 1163 N N . ALA A 1 150 ? 10.241 2.794 -8.083 1.00 87.19 150 ALA A N 1
ATOM 1164 C CA . ALA A 1 150 ? 10.494 4.095 -8.692 1.00 87.19 150 ALA A CA 1
ATOM 1165 C C . ALA A 1 150 ? 11.998 4.320 -8.900 1.00 87.19 150 ALA A C 1
ATOM 1167 O O . ALA A 1 150 ? 12.428 4.611 -10.017 1.00 87.19 150 ALA A O 1
ATOM 1168 N N . ILE A 1 151 ? 12.812 4.105 -7.860 1.00 86.25 151 ILE A N 1
ATOM 1169 C CA . ILE A 1 151 ? 14.272 4.263 -7.924 1.00 86.25 151 ILE A CA 1
ATOM 1170 C C . ILE A 1 151 ? 14.879 3.302 -8.955 1.00 86.25 151 ILE A C 1
ATOM 1172 O O . ILE A 1 151 ? 15.684 3.730 -9.780 1.00 86.25 151 ILE A O 1
ATOM 1176 N N . MET A 1 152 ? 14.463 2.029 -8.985 1.00 81.50 152 MET A N 1
ATOM 1177 C CA . MET A 1 152 ? 14.923 1.067 -10.000 1.00 81.50 152 MET A CA 1
ATOM 1178 C C . MET A 1 152 ? 14.657 1.547 -11.431 1.00 81.50 152 MET A C 1
ATOM 1180 O O . MET A 1 152 ? 15.455 1.279 -12.334 1.00 81.50 152 MET A O 1
ATOM 1184 N N . LEU A 1 153 ? 13.560 2.276 -11.634 1.00 77.31 153 LEU A N 1
ATOM 1185 C CA . LEU A 1 153 ? 13.203 2.836 -12.927 1.00 77.31 153 LEU A CA 1
ATOM 1186 C C . LEU A 1 153 ? 14.080 4.034 -13.318 1.00 77.31 153 LEU A C 1
ATOM 1188 O O . LEU A 1 153 ? 14.442 4.153 -14.490 1.00 77.31 153 LEU A O 1
ATOM 1192 N N . PHE A 1 154 ? 14.469 4.869 -12.347 1.00 74.94 154 PHE A N 1
ATOM 1193 C CA . PHE A 1 154 ? 15.417 5.973 -12.542 1.00 74.94 154 PHE A CA 1
ATOM 1194 C C . PHE A 1 154 ? 16.851 5.487 -12.784 1.00 74.94 154 PHE A C 1
ATOM 1196 O O . PHE A 1 154 ? 17.560 6.041 -13.620 1.00 74.94 154 PHE A O 1
ATOM 1203 N N . VAL A 1 155 ? 17.280 4.430 -12.091 1.00 70.38 155 VAL A N 1
ATOM 1204 C CA . VAL A 1 155 ? 18.658 3.912 -12.163 1.00 70.38 155 VAL A CA 1
ATOM 1205 C C . VAL A 1 155 ? 18.964 3.254 -13.516 1.00 70.38 155 VAL A C 1
ATOM 1207 O O . VAL A 1 155 ? 20.118 3.213 -13.953 1.00 70.38 155 VAL A O 1
ATOM 1210 N N . ARG A 1 156 ? 17.959 2.731 -14.229 1.00 62.81 156 ARG A N 1
ATOM 1211 C CA . ARG A 1 156 ? 18.209 2.029 -15.494 1.00 62.81 156 ARG A CA 1
ATOM 1212 C C . ARG A 1 156 ? 18.399 2.978 -16.675 1.00 62.81 156 ARG A C 1
ATOM 1214 O O . ARG A 1 156 ? 17.439 3.527 -17.214 1.00 62.81 156 ARG A O 1
ATOM 1221 N N . LYS A 1 157 ? 19.633 3.009 -17.196 1.00 55.47 157 LYS A N 1
ATOM 1222 C CA . LYS A 1 157 ? 19.977 3.648 -18.477 1.00 55.47 157 LYS A CA 1
ATOM 1223 C C . LYS A 1 157 ? 19.016 3.221 -19.601 1.00 55.47 157 LYS A C 1
ATOM 1225 O O . LYS A 1 157 ? 18.577 2.055 -19.649 1.00 55.47 157 LYS A O 1
ATOM 1230 N N . PRO A 1 158 ? 18.665 4.126 -20.534 1.00 53.44 158 PRO A N 1
ATOM 1231 C CA . PRO A 1 158 ? 17.963 3.741 -21.744 1.00 53.44 158 PRO A CA 1
ATOM 1232 C C . PRO A 1 158 ? 18.763 2.623 -22.421 1.00 53.44 158 PRO A C 1
ATOM 1234 O O . PRO A 1 158 ? 19.904 2.811 -22.815 1.00 53.44 158 PRO A O 1
ATOM 1237 N N . LYS A 1 159 ? 18.185 1.415 -22.524 1.00 51.06 159 LYS A N 1
ATOM 1238 C CA . LYS A 1 159 ? 18.512 0.531 -23.644 1.00 51.06 159 LYS A CA 1
ATOM 1239 C C . LYS A 1 159 ? 18.167 1.339 -24.881 1.00 51.06 159 LYS A C 1
ATOM 1241 O O . LYS A 1 159 ? 16.986 1.417 -25.228 1.00 51.06 159 LYS A O 1
ATOM 1246 N N . ASN A 1 160 ? 19.168 2.030 -25.396 1.00 45.94 160 ASN A N 1
ATOM 1247 C CA . ASN A 1 160 ? 19.118 2.628 -26.699 1.00 45.94 160 ASN A CA 1
ATOM 1248 C C . ASN A 1 160 ? 18.820 1.506 -27.690 1.00 45.94 160 ASN A C 1
ATOM 1250 O O . ASN A 1 160 ? 19.197 0.346 -27.495 1.00 45.94 160 ASN A O 1
ATOM 1254 N N . LEU A 1 161 ? 18.112 1.873 -28.742 1.00 53.19 161 LEU A N 1
ATOM 1255 C CA . LEU A 1 161 ? 17.791 1.028 -29.881 1.00 53.19 161 LEU A CA 1
ATOM 1256 C C . LEU A 1 161 ? 19.051 0.605 -30.674 1.00 53.19 161 LEU A C 1
ATOM 1258 O O . LEU A 1 161 ? 18.932 -0.059 -31.696 1.00 53.19 161 LEU A O 1
ATOM 1262 N N . ASP A 1 162 ? 20.249 0.934 -30.187 1.00 51.28 162 ASP A N 1
ATOM 1263 C CA . ASP A 1 162 ? 21.542 0.787 -30.860 1.00 51.28 162 ASP A CA 1
ATOM 1264 C C . ASP A 1 162 ? 21.891 -0.672 -31.200 1.00 51.28 162 ASP A C 1
ATOM 1266 O O . ASP A 1 162 ? 22.490 -0.928 -32.238 1.00 51.28 162 ASP A O 1
ATOM 1270 N N . GLN A 1 163 ? 21.435 -1.663 -30.422 1.00 49.31 163 GLN A N 1
ATOM 1271 C CA . GLN A 1 163 ? 21.673 -3.075 -30.776 1.00 49.31 163 GLN A CA 1
ATOM 1272 C C . GLN A 1 163 ? 20.875 -3.545 -32.001 1.00 49.31 163 GLN A C 1
ATOM 1274 O O . GLN A 1 163 ? 21.238 -4.551 -32.604 1.00 49.31 163 GLN A O 1
ATOM 1279 N N . GLN A 1 164 ? 19.811 -2.837 -32.388 1.00 47.84 164 GLN A N 1
ATOM 1280 C CA . GLN A 1 164 ? 19.028 -3.186 -33.575 1.00 47.84 164 GLN A CA 1
ATOM 1281 C C . GLN A 1 164 ? 19.555 -2.497 -34.845 1.00 47.84 164 GLN A C 1
ATOM 1283 O O . GLN A 1 164 ? 19.332 -3.003 -35.942 1.00 47.84 164 GLN A O 1
ATOM 1288 N N . TYR A 1 165 ? 20.306 -1.397 -34.712 1.00 51.34 165 TYR A N 1
ATOM 1289 C CA . TYR A 1 165 ? 20.920 -0.705 -35.851 1.00 51.34 165 TYR A CA 1
ATOM 1290 C C . TYR A 1 165 ? 22.273 -1.300 -36.263 1.00 51.34 165 TYR A C 1
ATOM 1292 O O . TYR A 1 165 ? 22.599 -1.286 -37.445 1.00 51.34 165 TYR A O 1
ATOM 1300 N N . MET A 1 166 ? 23.025 -1.898 -35.333 1.00 50.12 166 MET A N 1
ATOM 1301 C CA . MET A 1 166 ? 24.339 -2.485 -35.645 1.00 50.12 166 MET A CA 1
ATOM 1302 C C . MET A 1 166 ? 24.268 -3.905 -36.234 1.00 50.12 166 MET A C 1
ATOM 1304 O O . MET A 1 166 ? 25.217 -4.346 -36.868 1.00 50.12 166 MET A O 1
ATOM 1308 N N . VAL A 1 167 ? 23.148 -4.623 -36.072 1.00 54.56 167 VAL A N 1
ATOM 1309 C CA . VAL A 1 167 ? 22.960 -5.972 -36.655 1.00 54.56 167 VAL A CA 1
ATOM 1310 C C . VAL A 1 167 ? 22.492 -5.911 -38.113 1.00 54.56 167 VAL A C 1
ATOM 1312 O O . VAL A 1 167 ? 22.764 -6.823 -38.882 1.00 54.56 167 VAL A O 1
ATOM 1315 N N . ASN A 1 168 ? 21.825 -4.827 -38.521 1.00 49.62 168 ASN A N 1
ATOM 1316 C CA . ASN A 1 168 ? 21.313 -4.679 -39.888 1.00 49.62 168 ASN A CA 1
ATOM 1317 C C . ASN A 1 168 ? 22.339 -4.048 -40.855 1.00 49.62 168 ASN A C 1
ATOM 1319 O O . ASN A 1 168 ? 22.143 -4.068 -42.066 1.00 49.62 168 ASN A O 1
ATOM 1323 N N . GLN A 1 169 ? 23.433 -3.484 -40.329 1.00 53.22 169 GLN A N 1
ATOM 1324 C CA . GLN A 1 169 ? 24.495 -2.884 -41.145 1.00 53.22 169 GLN A CA 1
ATOM 1325 C C . GLN A 1 169 ? 25.647 -3.839 -41.473 1.00 53.22 169 GLN A C 1
ATOM 1327 O O . GLN A 1 169 ? 26.278 -3.612 -42.488 1.00 53.22 169 GLN A O 1
ATOM 1332 N N . GLY A 1 170 ? 25.871 -4.907 -40.694 1.00 48.75 170 GLY A N 1
ATOM 1333 C CA . GLY A 1 170 ? 26.914 -5.915 -40.970 1.00 48.75 170 GLY A CA 1
ATOM 1334 C C . GLY A 1 170 ? 26.451 -7.133 -41.784 1.00 48.75 170 GLY A C 1
ATOM 1335 O O . GLY A 1 170 ? 27.125 -8.160 -41.789 1.00 48.75 170 GLY A O 1
ATOM 1336 N N . ILE A 1 171 ? 25.250 -7.075 -42.373 1.00 52.19 171 ILE A N 1
ATOM 1337 C CA . ILE A 1 171 ? 24.700 -8.125 -43.254 1.00 52.19 171 ILE A CA 1
ATOM 1338 C C . ILE A 1 171 ? 24.590 -7.628 -44.711 1.00 52.19 171 ILE A C 1
ATOM 1340 O O . ILE A 1 171 ? 24.538 -8.440 -45.631 1.00 52.19 171 ILE A O 1
ATOM 1344 N N . ASN A 1 172 ? 24.588 -6.310 -44.946 1.00 52.09 172 ASN A N 1
ATOM 1345 C CA . ASN A 1 172 ? 24.334 -5.718 -46.270 1.00 52.09 172 ASN A CA 1
ATOM 1346 C C . ASN A 1 172 ? 25.602 -5.361 -47.063 1.00 52.09 172 ASN A C 1
ATOM 1348 O O . ASN A 1 172 ? 25.513 -4.929 -48.207 1.00 52.09 172 ASN A O 1
ATOM 1352 N N . ASP A 1 173 ? 26.775 -5.556 -46.480 1.00 58.09 173 ASP A N 1
ATOM 1353 C CA . ASP A 1 173 ? 28.092 -5.217 -47.015 1.00 58.09 173 ASP A CA 1
ATOM 1354 C C . ASP A 1 173 ? 28.840 -6.427 -47.620 1.00 58.09 173 ASP A C 1
ATOM 1356 O O . ASP A 1 173 ? 29.961 -6.281 -48.096 1.00 58.09 173 ASP A O 1
ATOM 1360 N N . GLY A 1 174 ? 28.215 -7.615 -47.669 1.00 55.19 174 GLY A N 1
ATOM 1361 C CA . GLY A 1 174 ? 28.881 -8.871 -48.055 1.00 55.19 174 GLY A CA 1
ATOM 1362 C C . GLY A 1 174 ? 28.472 -9.551 -49.373 1.00 55.19 174 GLY A C 1
ATOM 1363 O O . GLY A 1 174 ? 28.970 -10.645 -49.622 1.00 55.19 174 GLY A O 1
ATOM 1364 N N . TRP A 1 175 ? 27.575 -8.995 -50.203 1.00 47.72 175 TRP A N 1
ATOM 1365 C CA . TRP A 1 175 ? 26.989 -9.757 -51.334 1.00 47.72 175 TRP A CA 1
ATOM 1366 C C . TRP A 1 175 ? 26.751 -8.994 -52.654 1.00 47.72 175 TRP A C 1
ATOM 1368 O O . TRP A 1 175 ? 25.930 -9.439 -53.452 1.00 47.72 175 TRP A O 1
ATOM 1378 N N . ASN A 1 176 ? 27.447 -7.883 -52.939 1.00 55.16 176 ASN A N 1
ATOM 1379 C CA . ASN A 1 176 ? 27.194 -7.124 -54.183 1.00 55.16 176 ASN A CA 1
ATOM 1380 C C . ASN A 1 176 ? 28.366 -6.993 -55.178 1.00 55.16 176 ASN A C 1
ATOM 1382 O O . ASN A 1 176 ? 28.208 -6.330 -56.200 1.00 55.16 176 ASN A O 1
ATOM 1386 N N . ASP A 1 177 ? 29.494 -7.675 -54.964 1.00 60.78 177 ASP A N 1
ATOM 1387 C CA . ASP A 1 177 ? 30.691 -7.490 -55.806 1.00 60.78 177 ASP A CA 1
ATOM 1388 C C . ASP A 1 177 ? 30.976 -8.656 -56.774 1.00 60.78 177 ASP A C 1
ATOM 1390 O O . ASP A 1 177 ? 32.127 -8.915 -57.115 1.00 60.78 177 ASP A O 1
ATOM 1394 N N . THR A 1 178 ? 29.966 -9.404 -57.243 1.00 56.84 178 THR A N 1
ATOM 1395 C CA . THR A 1 178 ? 30.234 -10.564 -58.132 1.00 56.84 178 THR A CA 1
ATOM 1396 C C . THR A 1 178 ? 29.289 -10.770 -59.316 1.00 56.84 178 THR A C 1
ATOM 1398 O O . THR A 1 178 ? 29.096 -11.901 -59.751 1.00 56.84 178 THR A O 1
ATOM 1401 N N . ILE A 1 179 ? 28.749 -9.704 -59.914 1.00 54.00 179 ILE A N 1
ATOM 1402 C CA . ILE A 1 179 ? 28.167 -9.794 -61.267 1.00 54.00 179 ILE A CA 1
ATOM 1403 C C . ILE A 1 179 ? 28.653 -8.616 -62.124 1.00 54.00 179 ILE A C 1
ATOM 1405 O O . ILE A 1 179 ? 28.002 -7.572 -62.174 1.00 54.00 179 ILE A O 1
ATOM 1409 N N . LYS A 1 180 ? 29.791 -8.798 -62.803 1.00 45.44 180 LYS A N 1
ATOM 1410 C CA . LYS A 1 180 ? 30.108 -8.207 -64.113 1.00 45.44 180 LYS A CA 1
ATOM 1411 C C . LYS A 1 180 ? 31.000 -9.157 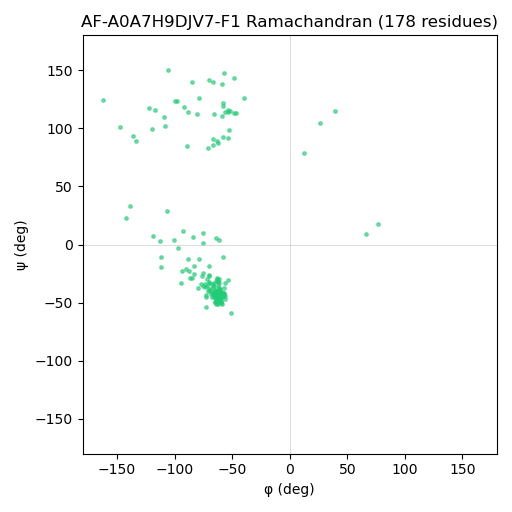-64.896 1.00 45.44 180 LYS A C 1
ATOM 1413 O O . LYS A 1 180 ? 31.938 -9.701 -64.276 1.00 45.44 180 LYS A O 1
#

pLDDT: mean 72.21, std 19.02, range [27.67, 93.12]

Solvent-accessible surface area (backbo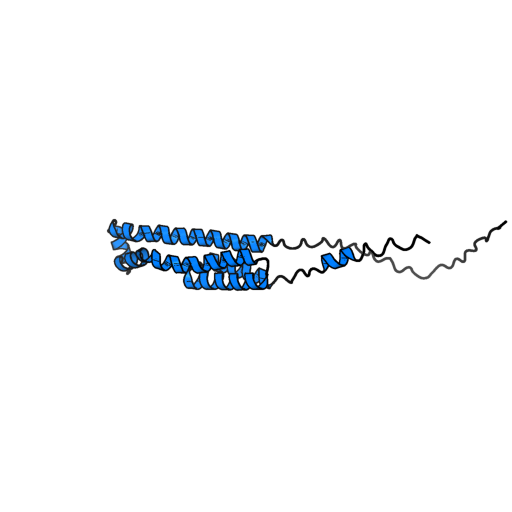ne atoms only — not comparable to full-atom values): 10510 Å² total; per-residue (Å²): 139,87,81,86,86,81,88,82,87,86,88,77,87,84,82,81,80,81,72,82,74,75,75,72,79,75,75,74,69,75,73,73,73,80,61,74,56,59,52,54,49,37,42,51,49,21,51,54,51,42,50,52,52,49,50,48,54,53,54,50,26,66,44,43,37,54,51,51,72,74,30,67,69,60,33,49,52,35,44,74,72,73,40,59,52,67,60,51,27,51,58,27,62,46,42,72,66,53,48,59,47,45,47,52,22,52,51,35,41,53,54,17,62,73,31,62,85,43,53,68,62,19,19,52,33,17,40,52,16,13,52,39,20,40,77,58,48,67,36,58,70,31,15,51,36,21,38,53,33,15,49,56,42,69,70,53,71,82,83,63,71,58,75,66,57,60,61,65,59,77,66,74,81,78,80,83,91,83,86,132

Radius of gyration: 34.43 Å; Cα contacts (8 Å, |Δi|>4): 129; chains: 1; bounding box: 91×34×102 Å

Mean predicted aligned error: 16.34 Å

Foldseek 3Di:
DDDDDDDDDDDDDDDDDPPPPPPPPPPPPPPPPPDPVLLLVLLVVLLVVLVVLLCCLLVVLVCLLVCLVVDVVVQVVCVVVVHHSVVSNVVSVCVVVLSVLSVVLSVLSVVLSVCVVPLQSSLVSLQVSLVSCVPRVVCPPSSVSSPVSSVVSVPDDPPPPVVVVVVVVVVPPPPDDPDD